Protein AF-A0A9Q1KI37-F1 (afdb_monomer_lite)

Foldseek 3Di:
DVVLVVVLVVLVVCVVPDPPRDCVVNVVSVVVVVVVVVVVVVVVVVVVVVVVVVVVVVVVVVVVVVVVVVVVVVVVVVVVVVVVVVVVVVVVVVVVVVVVVVVVVVVVVVVVVVVVVVVVVVVVVVVVVVVVVVVVVVVVVVVVVVVVVVVPDDDDDDDDDDDDDDDDDDDDDDDDDDDDDDDD

Radius of gyration: 61.8 Å; chains: 1; bounding box: 114×57×156 Å

Organism: NCBI:txid171969

Sequence (184 aa):
MEDLMSQFTTLSDQALRDKNFDPSTIEDLMKFFEIEAYKSWAAMESELQKEAEDAVNAMAEAEAELEAAMDDAMEEFRRFEEEMEREAMAEYRSSMGLGDASSKMGQIWEKSATAASNKYIEAALNSANNSMKSAAKGISNAKVSEMVLRSGRKHVHSVGSPETSGRTGEESDPEYHSGDERGS

pLDDT: mean 78.53, std 21.16, range [33.12, 98.19]

Secondary structure (DSSP, 8-state):
-HHHHHHHHHHHHHHHH-TT--THHHHHHHHHHHHHHHHHHHHHHHHHHHHHHHHHHHHHHHHHHHHHHHHHHHHHHHHHHHHHHHHHHHHHHHHHHHHHHHHHHHHHHHHHHHHHHHHHHHHHHHHHHHHHHHHHHHHHHHHHHHHHHHTS--------------------------------

Structure (mmCIF, N/CA/C/O backbone):
data_AF-A0A9Q1KI37-F1
#
_entry.id   AF-A0A9Q1KI37-F1
#
loop_
_atom_site.group_PDB
_atom_site.id
_atom_site.type_symbol
_atom_site.label_atom_id
_atom_site.label_alt_id
_atom_site.label_comp_id
_atom_site.label_asym_id
_atom_site.label_entity_id
_atom_site.label_seq_id
_atom_site.pdbx_PDB_ins_code
_atom_site.Cartn_x
_atom_site.Cartn_y
_atom_site.Cartn_z
_atom_site.occupancy
_atom_site.B_iso_or_equiv
_atom_site.auth_seq_id
_atom_site.auth_comp_id
_atom_site.auth_asym_id
_atom_site.auth_atom_id
_atom_site.pdbx_PDB_model_num
ATOM 1 N N . MET A 1 1 ? -23.906 -0.530 29.372 1.00 92.12 1 MET A N 1
ATOM 2 C CA . MET A 1 1 ? -23.337 0.628 30.119 1.00 92.12 1 MET A CA 1
ATOM 3 C C . MET A 1 1 ? -24.328 1.778 30.373 1.00 92.12 1 MET A C 1
ATOM 5 O O . MET A 1 1 ? -24.473 2.181 31.520 1.00 92.12 1 MET A O 1
ATOM 9 N N . GLU A 1 2 ? -25.007 2.332 29.361 1.00 93.88 2 GLU A N 1
ATOM 10 C CA . GLU A 1 2 ? -25.895 3.507 29.541 1.00 93.88 2 GLU A CA 1
ATOM 11 C C . GLU A 1 2 ? -27.055 3.261 30.522 1.00 93.88 2 GLU A C 1
ATOM 13 O O . GLU A 1 2 ? -27.306 4.084 31.402 1.00 93.88 2 GLU A O 1
ATOM 18 N N . ASP A 1 3 ? -27.685 2.087 30.456 1.00 95.69 3 ASP A N 1
ATOM 19 C CA . ASP A 1 3 ? -28.743 1.699 31.398 1.00 95.69 3 ASP A CA 1
ATOM 20 C C . ASP A 1 3 ? -28.256 1.661 32.855 1.00 95.69 3 ASP A C 1
ATOM 22 O O . ASP A 1 3 ? -28.980 2.074 33.764 1.00 95.69 3 ASP A O 1
ATOM 26 N N . LEU A 1 4 ? -27.015 1.213 33.087 1.00 96.00 4 LEU A N 1
ATOM 27 C CA . LEU A 1 4 ? -26.403 1.195 34.421 1.00 96.00 4 LEU A CA 1
ATOM 28 C C . LEU A 1 4 ? -26.177 2.618 34.938 1.00 96.00 4 LEU A C 1
ATOM 30 O O . LEU A 1 4 ? -26.455 2.897 36.102 1.00 96.00 4 LEU A O 1
ATOM 34 N N . MET A 1 5 ? -25.744 3.538 34.070 1.00 96.25 5 MET A N 1
ATOM 35 C CA . MET A 1 5 ? -25.600 4.956 34.416 1.00 96.25 5 MET A CA 1
ATOM 36 C C . MET A 1 5 ? -26.946 5.591 34.773 1.00 96.25 5 MET A C 1
ATOM 38 O O . MET A 1 5 ? -27.050 6.276 35.788 1.00 96.25 5 MET A O 1
ATOM 42 N N . SER A 1 6 ? -28.000 5.309 34.002 1.00 97.00 6 SER A N 1
ATOM 43 C CA . SER A 1 6 ? -29.351 5.803 34.296 1.00 97.00 6 SER A CA 1
ATOM 44 C C . SER A 1 6 ? -29.877 5.288 35.643 1.00 97.00 6 SER A C 1
ATOM 46 O O . SER A 1 6 ? -30.477 6.040 36.421 1.00 97.00 6 SER A O 1
ATOM 48 N N . GLN A 1 7 ? -29.645 4.008 35.947 1.00 95.75 7 GLN A N 1
ATOM 49 C CA . GLN A 1 7 ? -30.010 3.419 37.238 1.00 95.75 7 GLN A CA 1
ATOM 50 C C . GLN A 1 7 ? -29.199 4.029 38.385 1.00 95.75 7 GLN A C 1
ATOM 52 O O . GLN A 1 7 ? -29.766 4.347 39.430 1.00 95.75 7 GLN A O 1
ATOM 57 N N . PHE A 1 8 ? -27.906 4.277 38.173 1.00 96.06 8 PHE A N 1
ATOM 58 C CA . PHE A 1 8 ? -27.039 4.909 39.163 1.00 96.06 8 PHE A CA 1
ATOM 59 C C . PHE A 1 8 ? -27.500 6.323 39.509 1.00 96.06 8 PHE A C 1
ATOM 61 O O . PHE A 1 8 ? -27.604 6.663 40.688 1.00 96.06 8 PHE A O 1
ATOM 68 N N . THR A 1 9 ? -27.839 7.135 38.504 1.00 96.00 9 THR A N 1
ATOM 69 C CA . THR A 1 9 ? -28.399 8.477 38.717 1.00 96.00 9 THR A CA 1
ATOM 70 C C . THR A 1 9 ? -29.705 8.413 39.506 1.00 96.00 9 THR A C 1
ATOM 72 O O . THR A 1 9 ? -29.886 9.172 40.456 1.00 96.00 9 THR A O 1
ATOM 75 N N . THR A 1 10 ? -30.586 7.467 39.173 1.00 96.06 10 THR A N 1
ATOM 76 C CA . THR A 1 10 ? -31.878 7.302 39.858 1.00 96.06 10 THR A CA 1
ATOM 77 C C . THR A 1 10 ? -31.703 6.914 41.328 1.00 96.06 10 THR A C 1
ATOM 79 O O . THR A 1 10 ? -32.315 7.531 42.201 1.00 96.06 10 THR A O 1
ATOM 82 N N . LEU A 1 11 ? -30.852 5.925 41.620 1.00 95.88 11 LEU A N 1
ATOM 83 C CA . LEU A 1 11 ? -30.571 5.498 42.995 1.00 95.88 11 LEU A CA 1
ATOM 84 C C . LEU A 1 11 ? -29.849 6.589 43.794 1.00 95.88 11 LEU A C 1
ATOM 86 O O . LEU A 1 11 ? -30.156 6.791 44.966 1.00 95.88 11 LEU A O 1
ATOM 90 N N . SER A 1 12 ? -28.946 7.339 43.160 1.00 94.75 12 SER A N 1
ATOM 91 C CA . SER A 1 12 ? -28.254 8.469 43.795 1.00 94.75 12 SER A CA 1
ATOM 92 C C . SER A 1 12 ? -29.231 9.580 44.197 1.00 94.75 12 SER A C 1
ATOM 94 O O . SER A 1 12 ? -29.170 10.086 45.318 1.00 94.75 12 SER A O 1
ATOM 96 N N . ASP A 1 13 ? -30.182 9.921 43.324 1.00 95.44 13 ASP A N 1
ATOM 97 C CA . ASP A 1 13 ? -31.236 10.895 43.625 1.00 95.44 13 ASP A CA 1
ATOM 98 C C . ASP A 1 13 ? -32.162 10.423 44.755 1.00 95.44 13 ASP A C 1
ATOM 100 O O . ASP A 1 13 ? -32.595 11.229 45.585 1.00 95.44 13 ASP A O 1
ATOM 104 N N . GLN A 1 14 ? -32.470 9.124 44.804 1.00 95.00 14 GLN A N 1
ATOM 105 C CA . GLN A 1 14 ? -33.263 8.529 45.881 1.00 95.00 14 GLN A CA 1
ATOM 106 C C . GLN A 1 14 ? -32.520 8.566 47.218 1.00 95.00 14 GLN A C 1
ATOM 108 O O . GLN A 1 14 ? -33.106 8.999 48.208 1.00 95.00 14 GLN A O 1
ATOM 113 N N . ALA A 1 15 ? -31.231 8.223 47.242 1.00 94.50 15 ALA A N 1
ATOM 114 C CA . ALA A 1 15 ? -30.403 8.259 48.447 1.00 94.50 15 ALA A CA 1
ATOM 115 C C . ALA A 1 15 ? -30.312 9.663 49.079 1.00 94.50 15 ALA A C 1
ATOM 117 O O . ALA A 1 15 ? -30.177 9.796 50.293 1.00 94.50 15 ALA A O 1
ATOM 118 N N . LEU A 1 16 ? -30.417 10.724 48.270 1.00 93.69 16 LEU A N 1
ATOM 119 C CA . LEU A 1 16 ? -30.425 12.110 48.754 1.00 93.69 16 LEU A CA 1
ATOM 120 C C . LEU A 1 16 ? -31.771 12.549 49.348 1.00 93.69 16 LEU A C 1
ATOM 122 O O . LEU A 1 16 ? -31.813 13.488 50.147 1.00 93.69 16 LEU A O 1
ATOM 126 N N . ARG A 1 17 ? -32.878 11.927 48.928 1.00 93.94 17 ARG A N 1
ATOM 127 C CA . ARG A 1 17 ? -34.243 12.370 49.259 1.00 93.94 17 ARG A CA 1
ATOM 128 C C . ARG A 1 17 ? -34.929 11.478 50.290 1.00 93.94 17 ARG A C 1
ATOM 130 O O . ARG A 1 17 ? -35.737 11.984 51.068 1.00 93.94 17 ARG A O 1
ATOM 137 N N . ASP A 1 18 ? -34.622 10.184 50.303 1.00 94.44 18 ASP A N 1
ATOM 138 C CA . ASP A 1 18 ? -35.232 9.199 51.192 1.00 94.44 18 ASP A CA 1
ATOM 139 C C . ASP A 1 18 ? -34.312 8.853 52.373 1.00 94.44 18 ASP A C 1
ATOM 141 O O . ASP A 1 18 ? -33.192 8.378 52.205 1.00 94.44 18 ASP A O 1
ATOM 145 N N . LYS A 1 19 ? -34.807 9.063 53.599 1.00 90.81 19 LYS A N 1
ATOM 146 C CA . LYS A 1 19 ? -34.076 8.749 54.839 1.00 90.81 19 LYS A CA 1
ATOM 147 C C . LYS A 1 19 ? -34.047 7.256 55.168 1.00 90.81 19 LYS A C 1
ATOM 149 O O . LYS A 1 19 ? -33.237 6.856 55.999 1.00 90.81 19 LYS A O 1
ATOM 154 N N . ASN A 1 20 ? -34.921 6.463 54.551 1.00 94.94 20 ASN A N 1
ATOM 155 C CA . ASN A 1 20 ? -34.993 5.013 54.729 1.00 94.94 20 ASN A CA 1
ATOM 156 C C . ASN A 1 20 ? -34.349 4.258 53.557 1.00 94.94 20 ASN A C 1
ATOM 158 O O . ASN A 1 20 ? -34.582 3.060 53.405 1.00 94.94 20 ASN A O 1
ATOM 162 N N . PHE A 1 21 ? -33.566 4.954 52.728 1.00 95.69 21 PHE A N 1
ATOM 163 C CA . PHE A 1 21 ? -32.861 4.357 51.606 1.00 95.69 21 PHE A CA 1
ATOM 164 C C . PHE A 1 21 ? -31.960 3.204 52.065 1.00 95.69 21 PHE A C 1
ATOM 166 O O . PHE A 1 21 ? -31.239 3.337 53.055 1.00 95.69 21 PHE A O 1
ATOM 173 N N . ASP A 1 22 ? -31.985 2.094 51.327 1.00 95.00 22 ASP A N 1
ATOM 174 C CA . ASP A 1 22 ? -31.136 0.929 51.568 1.00 95.00 22 ASP A CA 1
ATOM 175 C C . ASP A 1 22 ? -29.837 1.033 50.746 1.00 95.00 22 ASP A C 1
ATOM 177 O O . ASP A 1 22 ? -29.872 0.861 49.520 1.00 95.00 22 ASP A O 1
ATOM 181 N N . PRO A 1 23 ? -28.675 1.279 51.385 1.00 92.94 23 PRO A N 1
ATOM 182 C CA . PRO A 1 23 ? -27.404 1.433 50.682 1.00 92.94 23 PRO A CA 1
ATOM 183 C C . PRO A 1 23 ? -26.948 0.181 49.924 1.00 92.94 23 PRO A C 1
ATOM 185 O O . PRO A 1 23 ? -26.166 0.308 48.981 1.00 92.94 23 PRO A O 1
ATOM 188 N N . SER A 1 24 ? -27.435 -1.010 50.295 1.00 94.88 24 SER A N 1
ATOM 189 C CA . SER A 1 24 ? -27.050 -2.266 49.632 1.00 94.88 24 SER A CA 1
ATOM 190 C C . SER A 1 24 ? -27.451 -2.296 48.151 1.00 94.88 24 SER A C 1
ATOM 192 O O . SER A 1 24 ? -26.764 -2.899 47.329 1.00 94.88 24 SER A O 1
ATOM 194 N N . THR A 1 25 ? -28.494 -1.548 47.777 1.00 94.19 25 THR A N 1
ATOM 195 C CA . THR A 1 25 ? -28.959 -1.426 46.388 1.00 94.19 25 THR A CA 1
ATOM 196 C C . THR A 1 25 ? -27.935 -0.750 45.471 1.00 94.19 25 THR A C 1
ATOM 198 O O . THR A 1 25 ? -27.819 -1.115 44.300 1.00 94.19 25 THR A O 1
ATOM 201 N N . ILE A 1 26 ? -27.150 0.202 45.994 1.00 93.94 26 ILE A N 1
ATOM 202 C CA . ILE A 1 26 ? -26.045 0.825 45.251 1.00 93.94 26 ILE A CA 1
ATOM 203 C C . ILE A 1 26 ? -24.895 -0.168 45.109 1.00 93.94 26 ILE A C 1
ATOM 205 O O . ILE A 1 26 ? -24.312 -0.265 44.035 1.00 93.94 26 ILE A O 1
ATOM 209 N N . GLU A 1 27 ? -24.576 -0.923 46.160 1.00 93.00 27 GLU A N 1
ATOM 210 C CA . GLU A 1 27 ? -23.504 -1.922 46.120 1.00 93.00 27 GLU A CA 1
ATOM 211 C C . GLU A 1 27 ? -23.783 -3.015 45.078 1.00 93.00 27 GLU A C 1
ATOM 213 O O . GLU A 1 27 ? -22.903 -3.366 44.291 1.00 93.00 27 GLU A O 1
ATOM 218 N N . ASP A 1 28 ? -25.020 -3.507 45.011 1.00 94.62 28 ASP A N 1
ATOM 219 C CA . ASP A 1 28 ? -25.425 -4.473 43.992 1.00 94.62 28 ASP A CA 1
ATOM 220 C C . ASP A 1 28 ? -25.367 -3.882 42.577 1.00 94.62 28 ASP A C 1
ATOM 222 O O . ASP A 1 28 ? -24.918 -4.557 41.648 1.00 94.62 28 ASP A O 1
ATOM 226 N N . LEU A 1 29 ? -25.718 -2.602 42.409 1.00 95.94 29 LEU A N 1
ATOM 227 C CA . LEU A 1 29 ? -25.531 -1.906 41.137 1.00 95.94 29 LEU A CA 1
ATOM 228 C C . LEU A 1 29 ? -24.044 -1.773 40.760 1.00 95.94 29 LEU A C 1
ATOM 230 O O . LEU A 1 29 ? -23.683 -1.970 39.598 1.00 95.94 29 LEU A O 1
ATOM 234 N N . MET A 1 30 ? -23.166 -1.495 41.727 1.00 95.25 30 MET A N 1
ATOM 235 C CA . MET A 1 30 ? -21.721 -1.388 41.495 1.00 95.25 30 MET A CA 1
ATOM 236 C C . MET A 1 30 ? -21.106 -2.706 41.010 1.00 95.25 30 MET A C 1
ATOM 238 O O . MET A 1 30 ? -20.233 -2.679 40.143 1.00 95.25 30 MET A O 1
ATOM 242 N N . LYS A 1 31 ? -21.603 -3.859 41.476 1.00 96.38 31 LYS A N 1
ATOM 243 C CA . LYS A 1 31 ? -21.178 -5.175 40.959 1.00 96.38 31 LYS A CA 1
ATOM 244 C C . LYS A 1 31 ? -21.496 -5.331 39.470 1.00 96.38 31 LYS A C 1
ATOM 246 O O . LYS A 1 31 ? -20.700 -5.898 38.724 1.00 96.38 31 LYS A O 1
ATOM 251 N N . PHE A 1 32 ? -22.634 -4.809 39.004 1.00 96.31 32 PHE A N 1
ATOM 252 C CA . PHE A 1 32 ? -22.952 -4.827 37.575 1.00 96.31 32 PHE A CA 1
ATOM 253 C C . PHE A 1 32 ? -22.040 -3.905 36.759 1.00 96.31 32 PHE A C 1
ATOM 255 O O . PHE A 1 32 ? -21.639 -4.292 35.663 1.00 96.31 32 PHE A O 1
ATOM 262 N N . PHE A 1 33 ? -21.665 -2.735 37.289 1.00 97.19 33 PHE A N 1
ATOM 263 C CA . PHE A 1 33 ? -20.672 -1.863 36.648 1.00 97.19 33 PHE A CA 1
ATOM 264 C C . PHE A 1 33 ? -19.322 -2.543 36.484 1.00 97.19 33 PHE A C 1
ATOM 266 O O . PHE A 1 33 ? -18.730 -2.459 35.413 1.00 97.19 33 PHE A O 1
ATOM 273 N N . GLU A 1 34 ? -18.844 -3.220 37.523 1.00 96.75 34 GLU A N 1
ATOM 274 C CA . GLU A 1 34 ? -17.578 -3.944 37.479 1.00 96.75 34 GLU A CA 1
ATOM 275 C C . GLU A 1 34 ? -17.591 -5.009 36.373 1.00 96.75 34 GLU A C 1
ATOM 277 O O . GLU A 1 34 ? -16.709 -5.035 35.514 1.00 96.75 34 GLU A O 1
ATOM 282 N N . ILE A 1 35 ? -18.640 -5.835 36.328 1.00 96.62 35 ILE A N 1
ATOM 283 C CA . ILE A 1 35 ? -18.795 -6.880 35.307 1.00 96.62 35 ILE A CA 1
ATOM 284 C C . ILE A 1 35 ? -18.871 -6.277 33.901 1.00 96.62 35 ILE A C 1
ATOM 286 O O . ILE A 1 35 ? -18.218 -6.770 32.980 1.00 96.62 35 ILE A O 1
ATOM 290 N N . GLU A 1 36 ? -19.679 -5.235 33.714 1.00 96.56 36 GLU A N 1
ATOM 291 C CA . GLU A 1 36 ? -19.848 -4.581 32.416 1.00 96.56 36 GLU A CA 1
ATOM 292 C C . GLU A 1 36 ? -18.552 -3.906 31.949 1.00 96.56 36 GLU A C 1
ATOM 294 O O . GLU A 1 36 ? -18.199 -4.001 30.772 1.00 96.56 36 GLU A O 1
ATOM 299 N N . ALA A 1 37 ? -17.808 -3.275 32.861 1.00 96.19 37 ALA A N 1
ATOM 300 C CA . ALA A 1 37 ? -16.520 -2.661 32.566 1.00 96.19 37 ALA A CA 1
ATOM 301 C C . ALA A 1 37 ? -15.491 -3.713 32.137 1.00 96.19 37 ALA A C 1
ATOM 303 O O . ALA A 1 37 ? -14.846 -3.540 31.104 1.00 96.19 37 ALA A O 1
ATOM 304 N N . TYR A 1 38 ? -15.387 -4.835 32.858 1.00 97.44 38 TYR A N 1
ATOM 305 C CA . TYR A 1 38 ? -14.494 -5.930 32.471 1.00 97.44 38 TYR A CA 1
ATOM 306 C C . TYR A 1 38 ? -14.861 -6.532 31.116 1.00 97.44 38 TYR A C 1
ATOM 308 O O . TYR A 1 38 ? -13.976 -6.783 30.302 1.00 97.44 38 TYR A O 1
ATOM 316 N N . LYS A 1 39 ? -16.154 -6.735 30.842 1.00 96.88 39 LYS A N 1
ATOM 317 C CA . LYS A 1 39 ? -16.614 -7.216 29.531 1.00 96.88 39 LYS A CA 1
ATOM 318 C C . LYS A 1 39 ? -16.277 -6.238 28.415 1.00 96.88 39 LYS A C 1
ATOM 320 O O . LYS A 1 39 ? -15.793 -6.661 27.372 1.00 96.88 39 LYS A O 1
ATOM 325 N N . SER A 1 40 ? -16.522 -4.950 28.641 1.00 96.56 40 SER A N 1
ATOM 326 C CA . SER A 1 40 ? -16.245 -3.900 27.658 1.00 96.56 40 SER A CA 1
ATOM 327 C C . SER A 1 40 ? -14.750 -3.809 27.369 1.00 96.56 40 SER A C 1
ATOM 329 O O . SER A 1 40 ? -14.355 -3.734 26.211 1.00 96.56 40 SER A O 1
ATOM 331 N N . TRP A 1 41 ? -13.913 -3.890 28.407 1.00 96.50 41 TRP A N 1
ATOM 332 C CA . TRP A 1 41 ? -12.463 -3.893 28.244 1.00 96.50 41 TRP A CA 1
ATOM 333 C C . TRP A 1 41 ? -11.973 -5.142 27.507 1.00 96.50 41 TRP A C 1
ATOM 335 O O . TRP A 1 41 ? -11.208 -5.016 26.559 1.00 96.50 41 TRP A O 1
ATOM 345 N N . ALA A 1 42 ? -12.460 -6.331 27.867 1.00 97.25 42 ALA A N 1
ATOM 346 C CA . ALA A 1 42 ? -12.095 -7.566 27.175 1.00 97.25 42 ALA A CA 1
ATOM 347 C C . ALA A 1 42 ? -12.522 -7.563 25.695 1.00 97.25 42 ALA A C 1
ATOM 349 O O . ALA A 1 42 ? -11.782 -8.043 24.840 1.00 97.25 42 ALA A O 1
ATOM 350 N N . ALA A 1 43 ? -13.699 -7.010 25.384 1.00 96.94 43 ALA A N 1
ATOM 351 C CA . ALA A 1 43 ? -14.163 -6.857 24.008 1.00 96.94 43 ALA A CA 1
ATOM 352 C C . ALA A 1 43 ? -13.276 -5.881 23.220 1.00 96.94 43 ALA A C 1
ATOM 354 O O . ALA A 1 43 ? -12.843 -6.214 22.121 1.00 96.94 43 ALA A O 1
ATOM 355 N N . MET A 1 44 ? -12.959 -4.724 23.809 1.00 97.06 44 MET A N 1
ATOM 356 C CA . MET A 1 44 ? -12.072 -3.728 23.205 1.00 97.06 44 MET A CA 1
ATOM 357 C C . MET A 1 44 ? -10.663 -4.286 22.967 1.00 97.06 44 MET A C 1
ATOM 359 O O . MET A 1 44 ? -10.120 -4.111 21.884 1.00 97.06 44 MET A O 1
ATOM 363 N N . GLU A 1 45 ? -10.079 -4.987 23.941 1.00 97.75 45 GLU A N 1
ATOM 364 C CA . GLU A 1 45 ? -8.759 -5.616 23.797 1.00 97.75 45 GLU A CA 1
ATOM 365 C C . GLU A 1 45 ? -8.758 -6.645 22.657 1.00 97.75 45 GLU A C 1
ATOM 367 O O . GLU A 1 45 ? -7.845 -6.672 21.837 1.00 97.75 45 GLU A O 1
ATOM 372 N N . SER A 1 46 ? -9.817 -7.456 22.559 1.00 97.00 46 SER A N 1
ATOM 373 C CA . SER A 1 46 ? -9.959 -8.432 21.478 1.00 97.00 46 SER A CA 1
ATOM 374 C C . SER A 1 46 ? -10.101 -7.777 20.103 1.00 97.00 46 SER A C 1
ATOM 376 O O . SER A 1 46 ? -9.601 -8.327 19.123 1.00 97.00 46 SER A O 1
ATOM 378 N N . GLU A 1 47 ? -10.807 -6.649 20.006 1.00 97.88 47 GLU A N 1
ATOM 379 C CA . GLU A 1 47 ? -10.959 -5.896 18.758 1.00 97.88 47 GLU A CA 1
ATOM 380 C C . GLU A 1 47 ? -9.633 -5.260 18.336 1.00 97.88 47 GLU A C 1
ATOM 382 O O . GLU A 1 47 ? -9.214 -5.432 17.194 1.00 97.88 47 GLU A O 1
ATOM 387 N N . LEU A 1 48 ? -8.927 -4.626 19.276 1.00 97.56 48 LEU A N 1
ATOM 388 C CA . LEU A 1 48 ? -7.612 -4.034 19.035 1.00 97.56 48 LEU A CA 1
ATOM 389 C C . LEU A 1 48 ? -6.571 -5.077 18.631 1.00 97.56 48 LEU A C 1
ATOM 391 O O . LEU A 1 48 ? -5.772 -4.826 17.733 1.00 97.56 48 LEU A O 1
ATOM 395 N N . GLN A 1 49 ? -6.580 -6.254 19.262 1.00 98.00 49 GLN A N 1
ATOM 396 C CA . GLN A 1 49 ? -5.681 -7.336 18.874 1.00 98.00 49 GLN A CA 1
ATOM 397 C C . GLN A 1 49 ? -5.954 -7.780 17.434 1.00 98.00 49 GLN A C 1
ATOM 399 O O . GLN A 1 49 ? -5.018 -7.939 16.653 1.00 98.00 49 GLN A O 1
ATOM 404 N N . LYS A 1 50 ? -7.229 -7.942 17.068 1.00 98.19 50 LYS A N 1
ATOM 405 C CA . LYS A 1 50 ? -7.604 -8.305 15.704 1.00 98.19 50 LYS A CA 1
ATOM 406 C C . LYS A 1 50 ? -7.187 -7.228 14.701 1.00 98.19 50 LYS A C 1
ATOM 408 O O . LYS A 1 50 ? -6.612 -7.557 13.673 1.00 98.19 50 LYS A O 1
ATOM 413 N N . GLU A 1 51 ? -7.438 -5.957 15.002 1.00 97.50 51 GLU A N 1
ATOM 414 C CA . GLU A 1 51 ? -7.034 -4.841 14.141 1.00 97.50 51 GLU A CA 1
ATOM 415 C C . GLU A 1 51 ? -5.509 -4.790 13.960 1.00 97.50 51 GLU A C 1
ATOM 417 O O . GLU A 1 51 ? -5.023 -4.567 12.853 1.00 97.50 51 GLU A O 1
ATOM 422 N N . ALA A 1 52 ? -4.743 -5.063 15.021 1.00 97.81 52 ALA A N 1
ATOM 423 C CA . ALA A 1 52 ? -3.289 -5.149 14.943 1.00 97.81 52 ALA A CA 1
ATOM 424 C C . ALA A 1 52 ? -2.820 -6.322 14.064 1.00 97.81 52 ALA A C 1
ATOM 426 O O . ALA A 1 52 ? -1.913 -6.148 13.252 1.00 97.81 52 ALA A O 1
ATOM 427 N N . GLU A 1 53 ? -3.435 -7.499 14.197 1.00 98.19 53 GLU A N 1
ATOM 428 C CA . GLU A 1 53 ? -3.146 -8.662 13.348 1.00 98.19 53 GLU A CA 1
ATOM 429 C C . GLU A 1 53 ? -3.486 -8.379 11.875 1.00 98.19 53 GLU A C 1
ATOM 431 O O . GLU A 1 53 ? -2.663 -8.633 10.994 1.00 98.19 53 GLU A O 1
ATOM 436 N N . ASP A 1 54 ? -4.651 -7.786 11.607 1.00 97.81 54 ASP A N 1
ATOM 437 C CA . ASP A 1 54 ? -5.083 -7.398 10.261 1.00 97.81 54 ASP A CA 1
ATOM 438 C C . ASP A 1 54 ? -4.121 -6.361 9.645 1.00 97.81 54 ASP A C 1
ATOM 440 O O . ASP A 1 54 ? -3.738 -6.483 8.480 1.00 97.81 54 ASP A O 1
ATOM 444 N N . ALA A 1 55 ? -3.657 -5.381 10.429 1.00 97.31 55 ALA A N 1
ATOM 445 C CA . ALA A 1 55 ? -2.687 -4.382 9.980 1.00 97.31 55 ALA A CA 1
ATOM 446 C C . ALA A 1 55 ? -1.313 -4.991 9.650 1.00 97.31 55 ALA A C 1
ATOM 448 O O . ALA A 1 55 ? -0.698 -4.618 8.649 1.00 97.31 55 ALA A O 1
ATOM 449 N N . VAL A 1 56 ? -0.833 -5.939 10.461 1.00 97.56 56 VAL A N 1
ATOM 450 C CA . VAL A 1 56 ? 0.424 -6.658 10.196 1.00 97.56 56 VAL A CA 1
ATOM 451 C C . VAL A 1 56 ? 0.312 -7.497 8.924 1.00 97.56 56 VAL A C 1
ATOM 453 O O . VAL A 1 56 ? 1.229 -7.473 8.105 1.00 97.56 56 VAL A O 1
ATOM 456 N N . ASN A 1 57 ? -0.809 -8.192 8.722 1.00 97.81 57 ASN A N 1
ATOM 457 C CA . ASN A 1 57 ? -1.033 -8.982 7.511 1.00 97.81 57 ASN A CA 1
ATOM 458 C C . ASN A 1 57 ? -1.072 -8.094 6.261 1.00 97.81 57 ASN A C 1
ATOM 460 O O . ASN A 1 57 ? -0.390 -8.392 5.285 1.00 97.81 57 ASN A O 1
ATOM 464 N N . ALA A 1 58 ? -1.790 -6.969 6.312 1.00 97.75 58 ALA A N 1
ATOM 465 C CA . ALA A 1 58 ? -1.844 -6.021 5.202 1.00 97.75 58 ALA A CA 1
ATOM 466 C C . ALA A 1 58 ? -0.462 -5.433 4.867 1.00 97.75 58 ALA A C 1
ATOM 468 O O . ALA A 1 58 ? -0.129 -5.249 3.697 1.00 97.75 58 ALA A O 1
ATOM 469 N N . MET A 1 59 ? 0.364 -5.158 5.882 1.00 96.38 59 MET A N 1
ATOM 470 C CA . MET A 1 59 ? 1.740 -4.703 5.672 1.00 96.38 59 MET A CA 1
ATOM 471 C C . MET A 1 59 ? 2.597 -5.789 5.015 1.00 96.38 59 MET A C 1
ATOM 473 O O . MET A 1 59 ? 3.320 -5.490 4.070 1.00 96.38 59 MET A O 1
ATOM 477 N N . ALA A 1 60 ? 2.484 -7.040 5.465 1.00 97.44 60 ALA A N 1
ATOM 478 C CA . ALA A 1 60 ? 3.214 -8.159 4.876 1.00 97.44 60 ALA A CA 1
ATOM 479 C C . ALA A 1 60 ? 2.811 -8.413 3.411 1.00 97.44 60 ALA A C 1
ATOM 481 O O . ALA A 1 60 ? 3.669 -8.680 2.573 1.00 97.44 60 ALA A O 1
ATOM 482 N N . GLU A 1 61 ? 1.521 -8.294 3.083 1.00 97.81 61 GLU A N 1
ATOM 483 C CA . GLU A 1 61 ? 1.032 -8.381 1.702 1.00 97.81 61 GLU A CA 1
ATOM 484 C C . GLU A 1 61 ? 1.604 -7.252 0.833 1.00 97.81 61 GLU A C 1
ATOM 486 O O . GLU A 1 61 ? 2.131 -7.513 -0.247 1.00 97.81 61 GLU A O 1
ATOM 491 N N . ALA A 1 62 ? 1.585 -6.011 1.329 1.00 97.50 62 ALA A N 1
ATOM 492 C CA . ALA A 1 62 ? 2.147 -4.867 0.614 1.00 97.50 62 ALA A CA 1
ATOM 493 C C . ALA A 1 62 ? 3.669 -4.986 0.398 1.00 97.50 62 ALA A C 1
ATOM 495 O O . ALA A 1 62 ? 4.176 -4.601 -0.657 1.00 97.50 62 ALA A O 1
ATOM 496 N N . GLU A 1 63 ? 4.406 -5.521 1.374 1.00 96.44 63 GLU A N 1
ATOM 497 C CA . GLU A 1 63 ? 5.840 -5.799 1.234 1.00 96.44 63 GLU A CA 1
ATOM 498 C C . GLU A 1 63 ? 6.107 -6.859 0.160 1.00 96.44 63 GLU A C 1
ATOM 500 O O . GLU A 1 63 ? 6.987 -6.661 -0.677 1.00 96.44 63 GLU A O 1
ATOM 505 N N . ALA A 1 64 ? 5.316 -7.935 0.126 1.00 97.31 64 ALA A N 1
ATOM 506 C CA . ALA A 1 64 ? 5.444 -8.976 -0.889 1.00 97.31 64 ALA A CA 1
ATOM 507 C C . ALA A 1 64 ? 5.137 -8.454 -2.305 1.00 97.31 64 ALA A C 1
ATOM 509 O O . ALA A 1 64 ? 5.838 -8.800 -3.257 1.00 97.31 64 ALA A O 1
ATOM 510 N N . GLU A 1 65 ? 4.122 -7.598 -2.457 1.00 97.62 65 GLU A N 1
ATOM 511 C CA . GLU A 1 65 ? 3.823 -6.942 -3.737 1.00 97.62 65 GLU A CA 1
ATOM 512 C C . GLU A 1 65 ? 4.965 -6.025 -4.192 1.00 97.62 65 GLU A C 1
ATOM 514 O O . GLU A 1 65 ? 5.332 -6.024 -5.370 1.00 97.62 65 GLU A O 1
ATOM 519 N N . LEU A 1 66 ? 5.551 -5.261 -3.265 1.00 97.44 66 LEU A N 1
ATOM 520 C CA . LEU A 1 66 ? 6.685 -4.391 -3.562 1.00 97.44 66 LEU A CA 1
ATOM 521 C C . LEU A 1 66 ? 7.925 -5.195 -3.969 1.00 97.44 66 LEU A C 1
ATOM 523 O O . LEU A 1 66 ? 8.606 -4.814 -4.921 1.00 97.44 66 LEU A O 1
ATOM 527 N N . GLU A 1 67 ? 8.220 -6.290 -3.266 1.00 97.06 67 GLU A N 1
ATOM 528 C CA . GLU A 1 67 ? 9.339 -7.178 -3.586 1.00 97.06 67 GLU A CA 1
ATOM 529 C C . GLU A 1 67 ? 9.163 -7.801 -4.975 1.00 97.06 67 GLU A C 1
ATOM 531 O O . GLU A 1 67 ? 10.075 -7.715 -5.795 1.00 97.06 67 GLU A O 1
ATOM 536 N N . ALA A 1 68 ? 7.966 -8.307 -5.290 1.00 97.38 68 ALA A N 1
ATOM 537 C CA . ALA A 1 68 ? 7.657 -8.839 -6.615 1.00 97.38 68 ALA A CA 1
ATOM 538 C C . ALA A 1 68 ? 7.833 -7.782 -7.720 1.00 97.38 68 ALA A C 1
ATOM 540 O O . ALA A 1 68 ? 8.485 -8.041 -8.730 1.00 97.38 68 ALA A O 1
ATOM 541 N N . ALA A 1 69 ? 7.318 -6.565 -7.514 1.00 97.31 69 ALA A N 1
ATOM 542 C CA . ALA A 1 69 ? 7.477 -5.475 -8.475 1.00 97.31 69 ALA A CA 1
ATOM 543 C C . ALA A 1 69 ? 8.949 -5.063 -8.661 1.00 97.31 69 ALA A C 1
ATOM 545 O O . ALA A 1 69 ? 9.362 -4.688 -9.761 1.00 97.31 69 ALA A O 1
ATOM 546 N N . MET A 1 70 ? 9.749 -5.117 -7.594 1.00 95.75 70 MET A N 1
ATOM 547 C CA . MET A 1 70 ? 11.176 -4.811 -7.648 1.00 95.75 70 MET A CA 1
ATOM 548 C C . MET A 1 70 ? 11.959 -5.899 -8.393 1.00 95.75 70 MET A C 1
ATOM 550 O O . MET A 1 70 ? 12.830 -5.570 -9.200 1.00 95.75 70 MET A O 1
ATOM 554 N N . ASP A 1 71 ? 11.644 -7.170 -8.155 1.00 96.25 71 ASP A N 1
ATOM 555 C CA . ASP A 1 71 ? 12.251 -8.300 -8.858 1.00 96.25 71 ASP A CA 1
ATOM 556 C C . ASP A 1 71 ? 11.941 -8.266 -10.356 1.00 96.25 71 ASP A C 1
ATOM 558 O O . ASP A 1 71 ? 12.866 -8.375 -11.169 1.00 96.25 71 ASP A O 1
ATOM 562 N N . ASP A 1 72 ? 10.680 -8.013 -10.717 1.00 96.62 72 ASP A N 1
ATOM 563 C CA . ASP A 1 72 ? 10.254 -7.838 -12.107 1.00 96.62 72 ASP A CA 1
ATOM 564 C C . ASP A 1 72 ? 11.022 -6.684 -12.770 1.00 96.62 72 ASP A C 1
ATOM 566 O O . ASP A 1 72 ? 11.612 -6.852 -13.841 1.00 96.62 72 ASP A O 1
ATOM 570 N N . ALA A 1 73 ? 11.111 -5.528 -12.103 1.00 94.88 73 ALA A N 1
ATOM 571 C CA . ALA A 1 73 ? 11.863 -4.385 -12.615 1.00 94.88 73 ALA A CA 1
ATOM 572 C C . ALA A 1 73 ? 13.359 -4.707 -12.795 1.00 94.88 73 ALA A C 1
ATOM 574 O O . ALA A 1 73 ? 13.960 -4.337 -13.804 1.00 94.88 73 ALA A O 1
ATOM 575 N N . MET A 1 74 ? 13.984 -5.418 -11.852 1.00 92.44 74 MET A N 1
ATOM 576 C CA . MET A 1 74 ? 15.383 -5.844 -11.975 1.00 92.44 74 MET A CA 1
ATOM 577 C C . MET A 1 74 ? 15.596 -6.866 -13.098 1.00 92.44 74 MET A C 1
ATOM 579 O O . MET A 1 74 ? 16.668 -6.906 -13.710 1.00 92.44 74 MET A O 1
ATOM 583 N N . GLU A 1 75 ? 14.620 -7.730 -13.373 1.00 96.44 75 GLU A N 1
ATOM 584 C CA . GLU A 1 75 ? 14.670 -8.624 -14.527 1.00 96.44 75 GLU A CA 1
ATOM 585 C C . GLU A 1 75 ? 14.553 -7.848 -15.845 1.00 96.44 75 GLU A C 1
ATOM 587 O O . GLU A 1 75 ? 15.343 -8.085 -16.763 1.00 96.44 75 GLU A O 1
ATOM 592 N N . GLU A 1 76 ? 13.644 -6.876 -15.929 1.00 93.31 76 GLU A N 1
ATOM 593 C CA . GLU A 1 76 ? 13.523 -5.997 -17.094 1.00 93.31 76 GLU A CA 1
ATOM 594 C C . GLU A 1 76 ? 14.803 -5.197 -17.347 1.00 93.31 76 GLU A C 1
ATOM 596 O O . GLU A 1 76 ? 15.274 -5.153 -18.485 1.00 93.31 76 GLU A O 1
ATOM 601 N N . PHE A 1 77 ? 15.418 -4.632 -16.303 1.00 92.50 77 PHE A N 1
ATOM 602 C CA . PHE A 1 77 ? 16.692 -3.922 -16.434 1.00 92.50 77 PHE A CA 1
ATOM 603 C C . PHE A 1 77 ? 17.808 -4.825 -16.960 1.00 92.50 77 PHE A C 1
ATOM 605 O O . PHE A 1 77 ? 18.534 -4.416 -17.862 1.00 92.50 77 PHE A O 1
ATOM 612 N N . ARG A 1 78 ? 17.914 -6.068 -16.472 1.00 92.69 78 ARG A N 1
ATOM 613 C CA . ARG A 1 78 ? 18.900 -7.029 -16.995 1.00 92.69 78 ARG A CA 1
ATOM 614 C C . ARG A 1 78 ? 18.689 -7.316 -18.477 1.00 92.69 78 ARG A C 1
ATOM 616 O O . ARG A 1 78 ? 19.638 -7.253 -19.252 1.00 92.69 78 ARG A O 1
ATOM 623 N N . ARG A 1 79 ? 17.445 -7.575 -18.891 1.00 93.12 79 ARG A N 1
ATOM 624 C CA . ARG A 1 79 ? 17.117 -7.806 -20.309 1.00 93.12 79 ARG A CA 1
ATOM 625 C C . ARG A 1 79 ? 17.421 -6.579 -21.166 1.00 93.12 79 ARG A C 1
ATOM 627 O O . ARG A 1 79 ? 17.921 -6.719 -22.278 1.00 93.12 79 ARG A O 1
ATOM 634 N N . PHE A 1 80 ? 17.129 -5.387 -20.652 1.00 91.75 80 PHE A N 1
ATOM 635 C CA . PHE A 1 80 ? 17.436 -4.131 -21.325 1.00 91.75 80 PHE A CA 1
ATOM 636 C C . PHE A 1 80 ? 18.946 -3.936 -21.516 1.00 91.75 80 PHE A C 1
ATOM 638 O O . PHE A 1 80 ? 19.374 -3.579 -22.611 1.00 91.75 80 PHE A O 1
ATOM 645 N N . GLU A 1 81 ? 19.759 -4.202 -20.491 1.00 88.38 81 GLU A N 1
ATOM 646 C CA . GLU A 1 81 ? 21.222 -4.113 -20.582 1.00 88.38 81 GLU A CA 1
ATOM 647 C C . GLU A 1 81 ? 21.799 -5.100 -21.602 1.00 88.38 81 GLU A C 1
ATOM 649 O O . GLU A 1 81 ? 22.615 -4.706 -22.437 1.00 88.38 81 GLU A O 1
ATOM 654 N N . GLU A 1 82 ? 21.345 -6.357 -21.583 1.00 91.88 82 GLU A N 1
ATOM 655 C CA . GLU A 1 82 ? 21.771 -7.382 -22.544 1.00 91.88 82 GLU A CA 1
ATOM 656 C C . GLU A 1 82 ? 21.426 -6.988 -23.988 1.00 91.88 82 GLU A C 1
ATOM 658 O O . GLU A 1 82 ? 22.248 -7.132 -24.900 1.00 91.88 82 GLU A O 1
ATOM 663 N N . GLU A 1 83 ? 20.220 -6.461 -24.204 1.00 92.06 83 GLU A N 1
ATOM 664 C CA . GLU A 1 83 ? 19.774 -6.018 -25.523 1.00 92.06 83 GLU A CA 1
ATOM 665 C C . GLU A 1 83 ? 20.564 -4.796 -26.003 1.00 92.06 83 GLU A C 1
ATOM 667 O O . GLU A 1 83 ? 21.022 -4.758 -27.149 1.00 92.06 83 GLU A O 1
ATOM 672 N N . MET A 1 84 ? 20.806 -3.834 -25.112 1.00 90.50 84 MET A N 1
ATOM 673 C CA . MET A 1 84 ? 21.625 -2.660 -25.398 1.00 90.50 84 MET A CA 1
ATOM 674 C C . MET A 1 84 ? 23.065 -3.055 -25.754 1.00 90.50 84 MET A C 1
ATOM 676 O O . MET A 1 84 ? 23.619 -2.541 -26.727 1.00 90.50 84 MET A O 1
ATOM 680 N N . GLU A 1 85 ? 23.680 -3.986 -25.018 1.00 90.50 85 GLU A N 1
ATOM 681 C CA . GLU A 1 85 ? 25.024 -4.486 -25.330 1.00 90.50 85 GLU A CA 1
ATOM 682 C C . GLU A 1 85 ? 25.051 -5.197 -26.690 1.00 90.50 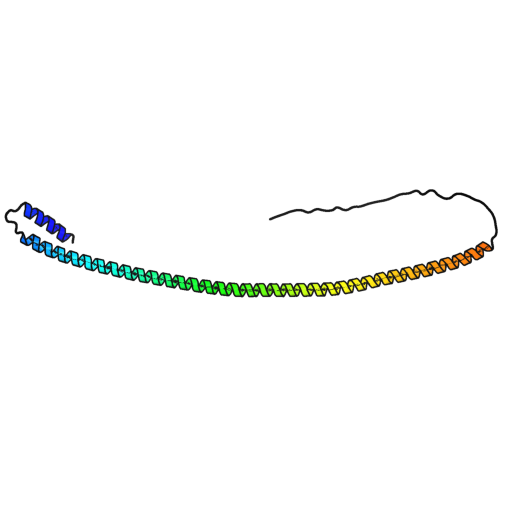85 GLU A C 1
ATOM 684 O O . GLU A 1 85 ? 25.961 -4.982 -27.501 1.00 90.50 85 GLU A O 1
ATOM 689 N N . ARG A 1 86 ? 24.027 -6.008 -26.986 1.00 92.25 86 ARG A N 1
ATOM 690 C CA . ARG A 1 86 ? 23.889 -6.702 -28.270 1.00 92.25 86 ARG A CA 1
ATOM 691 C C . ARG A 1 86 ? 23.807 -5.717 -29.435 1.00 92.25 86 ARG A C 1
ATOM 693 O O . ARG A 1 86 ? 24.480 -5.925 -30.451 1.00 92.25 86 ARG A O 1
ATOM 700 N N . GLU A 1 87 ? 22.991 -4.673 -29.314 1.00 91.62 87 GLU A N 1
ATOM 701 C CA . GLU A 1 87 ? 22.850 -3.634 -30.337 1.00 91.62 87 GLU A CA 1
ATOM 702 C C . GLU A 1 87 ? 24.129 -2.815 -30.492 1.00 91.62 87 GLU A C 1
ATOM 704 O O . GLU A 1 87 ? 24.637 -2.697 -31.609 1.00 91.62 87 GLU A O 1
ATOM 709 N N . ALA A 1 88 ? 24.731 -2.366 -29.389 1.00 87.25 88 ALA A N 1
ATOM 710 C CA . ALA A 1 88 ? 25.997 -1.638 -29.412 1.00 87.25 88 ALA A CA 1
ATOM 711 C C . ALA A 1 88 ? 27.114 -2.453 -30.088 1.00 87.25 88 ALA A C 1
ATOM 713 O O . ALA A 1 88 ? 27.871 -1.936 -30.914 1.00 87.25 88 ALA A O 1
ATOM 714 N N . MET A 1 89 ? 27.200 -3.758 -29.807 1.00 89.44 89 MET A N 1
ATOM 715 C CA . MET A 1 89 ? 28.182 -4.634 -30.445 1.00 89.44 89 MET A CA 1
ATOM 716 C C . MET A 1 89 ? 27.887 -4.844 -31.939 1.00 89.44 89 MET A C 1
ATOM 718 O O . MET A 1 89 ? 28.817 -4.959 -32.748 1.00 89.44 89 MET A O 1
ATOM 722 N N . ALA A 1 90 ? 26.612 -4.899 -32.332 1.00 91.62 90 ALA A N 1
ATOM 723 C CA . ALA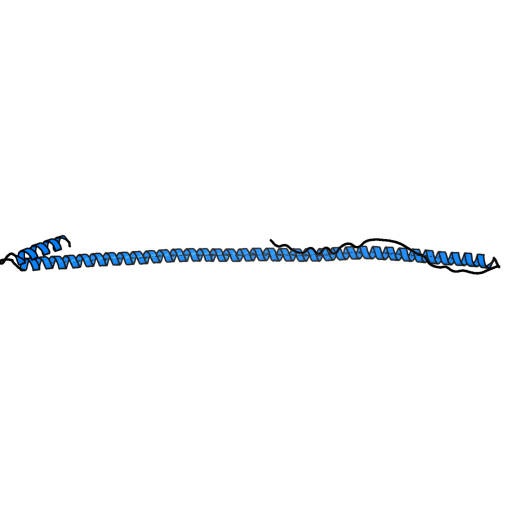 A 1 90 ? 26.213 -4.979 -33.734 1.00 91.62 90 ALA A CA 1
ATOM 724 C C . ALA A 1 90 ? 26.587 -3.698 -34.500 1.00 91.62 90 ALA A C 1
ATOM 726 O O . ALA A 1 90 ? 27.184 -3.785 -35.578 1.00 91.62 90 ALA A O 1
ATOM 727 N N . GLU A 1 91 ? 26.323 -2.523 -33.926 1.00 84.06 91 GLU A N 1
ATOM 728 C CA . GLU A 1 91 ? 26.719 -1.229 -34.488 1.00 84.06 91 GLU A CA 1
ATOM 729 C C . GLU A 1 91 ? 28.240 -1.081 -34.587 1.00 84.06 91 GLU A C 1
ATOM 731 O O . GLU A 1 91 ? 28.763 -0.654 -35.624 1.00 84.06 91 GLU A O 1
ATOM 736 N N . TYR A 1 92 ? 28.972 -1.505 -33.554 1.00 81.75 92 TYR A N 1
ATOM 737 C CA . TYR A 1 92 ? 30.433 -1.498 -33.554 1.00 81.75 92 TYR A CA 1
ATOM 738 C C . TYR A 1 92 ? 31.005 -2.367 -34.683 1.00 81.75 92 TYR A C 1
ATOM 740 O O . TYR A 1 92 ? 31.856 -1.918 -35.455 1.00 81.75 92 TYR A O 1
ATOM 748 N N . ARG A 1 93 ? 30.499 -3.599 -34.846 1.00 84.25 93 ARG A N 1
ATOM 749 C CA . ARG A 1 93 ? 30.920 -4.504 -35.933 1.00 84.25 93 ARG A CA 1
ATOM 750 C C . ARG A 1 93 ? 30.574 -3.952 -37.313 1.00 84.25 93 ARG A C 1
ATOM 752 O O . ARG A 1 93 ? 31.396 -4.054 -38.224 1.00 84.25 93 ARG A O 1
ATOM 759 N N . SER A 1 94 ? 29.391 -3.361 -37.469 1.00 88.44 94 SER A N 1
ATOM 760 C CA . SER A 1 94 ? 28.982 -2.693 -38.709 1.00 88.44 94 SER A CA 1
ATOM 761 C C . SER A 1 94 ? 29.942 -1.552 -39.066 1.00 88.44 94 SER A C 1
ATOM 763 O O . SER A 1 94 ? 30.441 -1.479 -40.191 1.00 88.44 94 SER A O 1
ATOM 765 N N . SER A 1 95 ? 30.299 -0.727 -38.078 1.00 83.25 95 SER A N 1
ATOM 766 C CA . SER A 1 95 ? 31.237 0.391 -38.234 1.00 83.25 95 SER A CA 1
ATOM 767 C C . SER A 1 95 ? 32.647 -0.074 -38.607 1.00 83.25 95 SER A C 1
ATOM 769 O O . SER A 1 95 ? 33.261 0.491 -39.514 1.00 83.25 95 SER A O 1
ATOM 771 N N . MET A 1 96 ? 33.152 -1.142 -37.979 1.00 83.88 96 MET A N 1
ATOM 772 C CA . MET A 1 96 ? 34.420 -1.765 -38.381 1.00 83.88 96 MET A CA 1
ATOM 773 C C . MET A 1 96 ? 34.371 -2.274 -39.826 1.00 83.88 96 MET A C 1
ATOM 775 O O . MET A 1 96 ? 35.287 -2.012 -40.604 1.00 83.88 96 MET A O 1
ATOM 779 N N . GLY A 1 97 ? 33.282 -2.947 -40.212 1.00 83.12 97 GLY A N 1
ATOM 780 C CA . GLY A 1 97 ? 33.080 -3.416 -41.583 1.00 83.12 97 GLY A CA 1
ATOM 781 C C . GLY A 1 97 ? 33.076 -2.275 -42.606 1.00 83.12 97 GLY A C 1
ATOM 782 O O . GLY A 1 97 ? 33.668 -2.404 -43.680 1.00 83.12 97 GLY A O 1
ATOM 783 N N . LEU A 1 98 ? 32.474 -1.134 -42.260 1.00 79.19 98 LEU A N 1
ATOM 784 C CA . LEU A 1 98 ? 32.495 0.071 -43.088 1.00 79.19 98 LEU A CA 1
ATOM 785 C C . LEU A 1 98 ? 33.910 0.664 -43.203 1.00 79.19 98 LEU A C 1
ATOM 787 O O . LEU A 1 98 ? 34.325 1.052 -44.298 1.00 79.19 98 LEU A O 1
ATOM 791 N N . GLY A 1 99 ? 34.673 0.688 -42.107 1.00 81.44 99 GLY A N 1
ATOM 792 C CA . GLY A 1 99 ? 36.073 1.124 -42.096 1.00 81.44 99 GLY A CA 1
ATOM 793 C C . GLY A 1 99 ? 36.976 0.260 -42.983 1.00 81.44 99 GLY A C 1
ATOM 794 O O . GLY A 1 99 ? 37.774 0.784 -43.769 1.00 81.44 99 GLY A O 1
ATOM 795 N N . ASP A 1 100 ? 36.794 -1.060 -42.936 1.00 82.31 100 ASP A N 1
ATOM 796 C CA . ASP A 1 100 ? 37.517 -2.011 -43.785 1.00 82.31 100 ASP A CA 1
ATOM 797 C C . ASP A 1 100 ? 37.149 -1.858 -45.265 1.00 82.31 100 ASP A C 1
ATOM 799 O O . ASP A 1 100 ? 38.023 -1.896 -46.139 1.00 82.31 100 ASP A O 1
ATOM 803 N N . ALA A 1 101 ? 35.861 -1.670 -45.568 1.00 75.12 101 ALA A N 1
ATOM 804 C CA . ALA A 1 101 ? 35.390 -1.424 -46.928 1.00 75.12 101 ALA A CA 1
ATOM 805 C C . ALA A 1 101 ? 35.954 -0.109 -47.487 1.00 75.12 101 ALA A C 1
ATOM 807 O O . ALA A 1 101 ? 36.444 -0.084 -48.618 1.00 75.12 101 ALA A O 1
ATOM 808 N N . SER A 1 102 ? 35.959 0.954 -46.678 1.00 77.69 102 SER A N 1
ATOM 809 C CA . SER A 1 102 ? 36.535 2.254 -47.033 1.00 77.69 102 SER A CA 1
ATOM 810 C C . SER A 1 102 ? 38.040 2.155 -47.297 1.00 77.69 102 SER A C 1
ATOM 812 O O . SER A 1 102 ? 38.518 2.607 -48.338 1.00 77.69 102 SER A O 1
ATOM 814 N N . SER A 1 103 ? 38.785 1.457 -46.432 1.00 84.88 103 SER A N 1
ATOM 815 C CA . SER A 1 103 ? 40.227 1.234 -46.608 1.00 84.88 103 SER A CA 1
ATOM 816 C C . SER A 1 103 ? 40.543 0.452 -47.885 1.00 84.88 103 SER A C 1
ATOM 818 O O . SER A 1 103 ? 41.418 0.842 -48.662 1.00 84.88 103 SER A O 1
ATOM 820 N N . LYS A 1 104 ? 39.802 -0.633 -48.156 1.00 85.00 104 LYS A N 1
ATOM 821 C CA . LYS A 1 104 ? 39.946 -1.413 -49.397 1.00 85.00 104 LYS A CA 1
ATOM 822 C C . LYS A 1 104 ? 39.618 -0.575 -50.627 1.00 85.00 104 LYS A C 1
ATOM 824 O O . LYS A 1 104 ? 40.339 -0.644 -51.622 1.00 85.00 104 LYS A O 1
ATOM 829 N N . MET A 1 105 ? 38.557 0.226 -50.560 1.00 74.69 105 MET A N 1
ATOM 830 C CA . MET A 1 105 ? 38.179 1.117 -51.648 1.00 74.69 105 MET A CA 1
ATOM 831 C C . MET A 1 105 ? 39.273 2.161 -51.900 1.00 74.69 105 MET A C 1
ATOM 833 O O . MET A 1 105 ? 39.693 2.313 -53.045 1.00 74.69 105 MET A O 1
ATOM 837 N N . GLY A 1 106 ? 39.819 2.791 -50.857 1.00 85.44 106 GLY A N 1
ATOM 838 C CA . GLY A 1 106 ? 40.947 3.722 -50.956 1.00 85.44 106 GLY A CA 1
ATOM 839 C C . GLY A 1 106 ? 42.161 3.120 -51.670 1.00 85.44 106 GLY A C 1
ATOM 840 O O . GLY A 1 106 ? 42.681 3.724 -52.604 1.00 85.44 106 GLY A O 1
ATOM 841 N N . GLN A 1 107 ? 42.545 1.885 -51.331 1.00 89.06 107 GLN A N 1
ATOM 842 C CA . GLN A 1 107 ? 43.642 1.180 -52.011 1.00 89.06 107 GLN A CA 1
ATOM 843 C C . GLN A 1 107 ? 43.355 0.897 -53.495 1.00 89.06 107 GLN A C 1
ATOM 845 O O . GLN A 1 107 ? 44.264 0.939 -54.326 1.00 89.06 107 GLN A O 1
ATOM 850 N N . ILE A 1 108 ? 42.107 0.576 -53.856 1.00 85.06 108 ILE A N 1
ATOM 851 C CA . ILE A 1 108 ? 41.709 0.368 -55.260 1.00 85.06 108 ILE A CA 1
ATOM 852 C C . ILE A 1 108 ? 41.794 1.691 -56.030 1.00 85.06 108 ILE A C 1
ATOM 854 O O . ILE A 1 108 ? 42.363 1.732 -57.125 1.00 85.06 108 ILE A O 1
ATOM 858 N N . TRP A 1 109 ? 41.283 2.774 -55.443 1.00 75.38 109 TRP A N 1
ATOM 859 C CA . TRP A 1 109 ? 41.348 4.109 -56.030 1.00 75.38 109 TRP A CA 1
ATOM 860 C C . TRP A 1 109 ? 42.790 4.584 -56.200 1.00 75.38 109 TRP A C 1
ATOM 862 O O . TRP A 1 109 ? 43.148 4.997 -57.300 1.00 75.38 109 TRP A O 1
ATOM 872 N N . GLU A 1 110 ? 43.646 4.432 -55.189 1.00 85.62 110 GLU A N 1
ATOM 873 C CA . GLU A 1 110 ? 45.073 4.769 -55.254 1.00 85.62 110 GLU A CA 1
ATOM 874 C C . GLU A 1 110 ? 45.788 4.020 -56.390 1.00 85.62 110 GLU A C 1
ATOM 876 O O . GLU A 1 110 ? 46.497 4.629 -57.197 1.00 85.62 110 GLU A O 1
ATOM 881 N N . LYS A 1 111 ? 45.549 2.709 -56.525 1.00 87.50 111 LYS A N 1
ATOM 882 C CA . LYS A 1 111 ? 46.109 1.904 -57.624 1.00 87.50 111 LYS A CA 1
ATOM 883 C C . LYS A 1 111 ? 45.637 2.400 -58.989 1.00 87.50 111 LYS A C 1
ATOM 885 O O . LYS A 1 111 ? 46.440 2.495 -59.919 1.00 87.50 111 LYS A O 1
ATOM 890 N N . SER A 1 112 ? 44.354 2.738 -59.117 1.00 76.88 112 SER A N 1
ATOM 891 C CA . SER A 1 112 ? 43.790 3.249 -60.371 1.00 76.88 112 SER A CA 1
ATOM 892 C C . SER A 1 112 ? 44.325 4.641 -60.731 1.00 76.88 112 SER A C 1
ATOM 894 O O . SER A 1 112 ? 44.708 4.874 -61.879 1.00 76.88 112 SER A O 1
ATOM 896 N N . ALA A 1 113 ? 44.446 5.534 -59.746 1.00 80.56 113 ALA A N 1
ATOM 897 C CA . ALA A 1 113 ? 44.992 6.874 -59.904 1.00 80.56 113 ALA A CA 1
ATOM 898 C C . ALA A 1 113 ? 46.481 6.823 -60.267 1.00 80.56 113 ALA A C 1
ATOM 900 O O . ALA A 1 113 ? 46.919 7.527 -61.173 1.00 80.56 113 ALA A O 1
ATOM 901 N N . THR A 1 114 ? 47.244 5.922 -59.644 1.00 83.69 114 THR A N 1
ATOM 902 C CA . THR A 1 114 ? 48.655 5.679 -59.979 1.00 83.69 114 THR A CA 1
ATOM 903 C C . THR A 1 114 ? 48.803 5.150 -61.406 1.00 83.69 114 THR A C 1
ATOM 905 O O . THR A 1 114 ? 49.648 5.626 -62.161 1.00 83.69 114 THR A O 1
ATOM 908 N N . ALA A 1 115 ? 47.948 4.213 -61.827 1.00 81.94 115 ALA A N 1
ATOM 909 C CA . ALA A 1 115 ? 47.953 3.702 -63.197 1.00 81.94 115 ALA A CA 1
ATOM 910 C C . ALA A 1 115 ? 47.603 4.788 -64.230 1.00 81.94 115 ALA A C 1
ATOM 912 O O . ALA A 1 115 ? 48.224 4.852 -65.292 1.00 81.94 115 ALA A O 1
ATOM 913 N N . ALA A 1 116 ? 46.636 5.657 -63.926 1.00 79.44 116 ALA A N 1
ATOM 914 C CA . ALA A 1 116 ? 46.296 6.798 -64.772 1.00 79.44 116 ALA A CA 1
ATOM 915 C C . ALA A 1 116 ? 47.441 7.823 -64.829 1.00 79.44 116 ALA A C 1
ATOM 917 O O . ALA A 1 116 ? 47.829 8.242 -65.917 1.00 79.44 116 ALA A O 1
ATOM 918 N N . SER A 1 117 ? 48.029 8.169 -63.682 1.00 75.25 117 SER A N 1
ATOM 919 C CA . SER A 1 117 ? 49.185 9.067 -63.578 1.00 75.25 117 SER A CA 1
ATOM 920 C C . SER A 1 117 ? 50.370 8.559 -64.403 1.00 75.25 117 SER A C 1
ATOM 922 O O . SER A 1 117 ? 50.913 9.296 -65.223 1.00 75.25 117 SER A O 1
ATOM 924 N N . ASN A 1 118 ? 50.697 7.268 -64.299 1.00 84.06 118 ASN A N 1
ATOM 925 C CA . ASN A 1 118 ? 51.759 6.655 -65.095 1.00 84.06 118 ASN A CA 1
ATOM 926 C C . ASN A 1 118 ? 51.499 6.774 -66.603 1.00 84.06 118 ASN A C 1
ATOM 928 O O . ASN A 1 118 ? 52.425 7.083 -67.347 1.00 84.06 118 ASN A O 1
ATOM 932 N N . LYS A 1 119 ? 50.249 6.615 -67.061 1.00 81.38 119 LYS A N 1
ATOM 933 C CA . LYS A 1 119 ? 49.888 6.827 -68.475 1.00 81.38 119 LYS A CA 1
ATOM 934 C C . LYS A 1 119 ? 50.052 8.283 -68.912 1.00 81.38 119 LYS A C 1
ATOM 936 O O . LYS A 1 119 ? 50.502 8.531 -70.028 1.00 81.38 119 LYS A O 1
ATOM 941 N N . TYR A 1 120 ? 49.714 9.248 -68.056 1.00 81.25 120 TYR A N 1
ATOM 942 C CA . TYR A 1 120 ? 49.945 10.668 -68.339 1.00 81.25 120 TYR A CA 1
ATOM 943 C C . TYR A 1 120 ? 51.436 11.002 -68.411 1.00 81.25 120 TYR A C 1
ATOM 945 O O . TYR A 1 120 ? 51.864 11.682 -69.343 1.00 81.25 120 TYR A O 1
ATOM 953 N N . ILE A 1 121 ? 52.233 10.489 -67.471 1.00 83.44 121 ILE A N 1
ATOM 954 C CA . ILE A 1 121 ? 53.692 10.641 -67.473 1.00 83.44 121 ILE A CA 1
ATOM 955 C C . ILE A 1 121 ? 54.281 10.011 -68.740 1.00 83.44 121 ILE A C 1
ATOM 957 O O . ILE A 1 121 ? 55.088 10.639 -69.417 1.00 83.44 121 ILE A O 1
ATOM 961 N N . GLU A 1 122 ? 53.841 8.812 -69.117 1.00 78.88 122 GLU A N 1
ATOM 962 C CA . GLU A 1 122 ? 54.289 8.133 -70.334 1.00 78.88 122 GLU A CA 1
ATOM 963 C C . GLU A 1 122 ? 53.914 8.914 -71.604 1.00 78.88 122 GLU A C 1
ATOM 965 O O . GLU A 1 122 ? 54.742 9.080 -72.502 1.00 78.88 122 GLU A O 1
ATOM 970 N N . ALA A 1 123 ? 52.702 9.470 -71.674 1.00 81.06 123 ALA A N 1
ATOM 971 C CA . ALA A 1 123 ? 52.288 10.337 -72.774 1.00 81.06 123 ALA A CA 1
ATOM 972 C C . ALA A 1 123 ? 53.130 11.624 -72.845 1.00 81.06 123 ALA A C 1
ATOM 974 O O . ALA A 1 123 ? 53.557 12.023 -73.931 1.00 81.06 123 ALA A O 1
ATOM 975 N N . ALA A 1 124 ? 53.425 12.245 -71.700 1.00 78.44 124 ALA A N 1
ATOM 976 C CA . ALA A 1 124 ? 54.283 13.423 -71.618 1.00 78.44 124 ALA A CA 1
ATOM 977 C C . ALA A 1 124 ? 55.726 13.109 -72.046 1.00 78.44 124 ALA A C 1
ATOM 979 O O . ALA A 1 124 ? 56.308 13.858 -72.829 1.00 78.44 124 ALA A O 1
ATOM 980 N N . LEU A 1 125 ? 56.284 11.974 -71.614 1.00 78.00 125 LEU A N 1
ATOM 981 C CA . LEU A 1 125 ? 57.614 11.512 -72.017 1.00 78.00 125 LEU A CA 1
ATOM 982 C C . LEU A 1 125 ? 57.679 11.199 -73.516 1.00 78.00 125 LEU A C 1
ATOM 984 O O . LEU A 1 125 ? 58.632 11.597 -74.186 1.00 78.00 125 LEU A O 1
ATOM 988 N N . ASN A 1 126 ? 56.653 10.551 -74.072 1.00 79.31 126 ASN A N 1
ATOM 989 C CA . ASN A 1 126 ? 56.558 10.300 -75.510 1.00 79.31 126 ASN A CA 1
ATOM 990 C C . ASN A 1 126 ? 56.446 11.605 -76.312 1.00 79.31 126 ASN A C 1
ATOM 992 O O . ASN A 1 126 ? 57.109 11.760 -77.339 1.00 79.31 126 ASN A O 1
ATOM 996 N N . SER A 1 127 ? 55.670 12.575 -75.824 1.00 79.25 127 SER A N 1
ATOM 997 C CA . SER A 1 127 ? 55.559 13.909 -76.422 1.00 79.25 127 SER A CA 1
ATOM 998 C C . SER A 1 127 ? 56.884 14.680 -76.367 1.00 79.25 127 SER A C 1
ATOM 1000 O O . SER A 1 127 ? 57.325 15.242 -77.375 1.00 79.25 127 SER A O 1
ATOM 1002 N N . ALA A 1 128 ? 57.578 14.642 -75.227 1.00 75.06 128 ALA A N 1
ATOM 1003 C CA . ALA A 1 128 ? 58.894 15.247 -75.058 1.00 75.06 128 ALA A CA 1
ATOM 1004 C C . ALA A 1 128 ? 59.931 14.602 -75.991 1.00 75.06 128 ALA A C 1
ATOM 1006 O O . ALA A 1 128 ? 60.659 15.309 -76.684 1.00 75.06 128 ALA A O 1
ATOM 1007 N N . ASN A 1 129 ? 59.947 13.271 -76.102 1.00 74.50 129 ASN A N 1
ATOM 1008 C CA . ASN A 1 129 ? 60.831 12.545 -77.016 1.00 74.50 129 ASN A CA 1
ATOM 1009 C C . ASN A 1 129 ? 60.552 12.902 -78.489 1.00 74.50 129 ASN A C 1
ATOM 1011 O O . ASN A 1 129 ? 61.476 13.144 -79.267 1.00 74.50 129 ASN A O 1
ATOM 1015 N N . ASN A 1 130 ? 59.279 13.003 -78.881 1.00 76.50 130 ASN A N 1
ATOM 1016 C CA . ASN A 1 130 ? 58.894 13.431 -80.228 1.00 76.50 130 ASN A CA 1
ATOM 1017 C C . ASN A 1 130 ? 59.285 14.888 -80.505 1.00 76.50 130 ASN A C 1
ATOM 1019 O O . ASN A 1 130 ? 59.762 15.204 -81.599 1.00 76.50 130 ASN A O 1
ATOM 1023 N N . SER A 1 131 ? 59.155 15.760 -79.507 1.00 75.19 131 SER A N 1
ATOM 1024 C CA . SER A 1 131 ? 59.594 17.156 -79.578 1.00 75.19 131 SER A CA 1
ATOM 1025 C C . SER A 1 131 ? 61.115 17.258 -79.713 1.00 75.19 131 SER A C 1
ATOM 1027 O O . SER A 1 131 ? 61.603 17.977 -80.580 1.00 75.19 131 SER A O 1
ATOM 1029 N N . MET A 1 132 ? 61.879 16.469 -78.952 1.00 71.69 132 MET A N 1
ATOM 1030 C CA . MET A 1 132 ? 63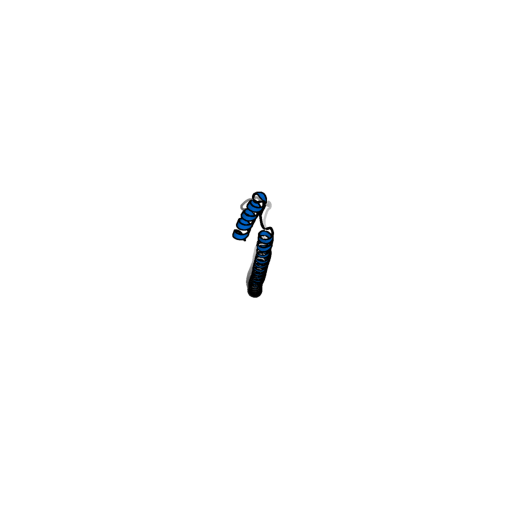.341 16.398 -79.057 1.00 71.69 132 MET A CA 1
ATOM 1031 C C . MET A 1 132 ? 63.801 15.875 -80.418 1.00 71.69 132 MET A C 1
ATOM 1033 O O . MET A 1 132 ? 64.694 16.460 -81.029 1.00 71.69 132 MET A O 1
ATOM 1037 N N . LYS A 1 133 ? 63.178 14.810 -80.938 1.00 73.88 133 LYS A N 1
ATOM 1038 C CA . LYS A 1 133 ? 63.462 14.301 -82.292 1.00 73.88 133 LYS A CA 1
ATOM 1039 C C . LYS A 1 133 ? 63.165 15.352 -83.360 1.00 73.88 133 LYS A C 1
ATOM 1041 O O . LYS A 1 133 ? 63.951 15.520 -84.291 1.00 73.88 133 LYS A O 1
ATOM 1046 N N . SER A 1 134 ? 62.060 16.078 -83.211 1.00 72.31 134 SER A N 1
ATOM 1047 C CA . SER A 1 134 ? 61.677 17.157 -84.126 1.00 72.31 134 SER A CA 1
ATOM 1048 C C . SER A 1 134 ? 62.657 18.329 -84.059 1.00 72.31 134 SER A C 1
ATOM 1050 O O . SER A 1 134 ? 63.087 18.818 -85.101 1.00 72.31 134 SER A O 1
ATOM 1052 N N . ALA A 1 135 ? 63.098 18.719 -82.862 1.00 69.94 135 ALA A N 1
ATOM 1053 C CA . ALA A 1 135 ? 64.119 19.742 -82.663 1.00 69.94 135 ALA A CA 1
ATOM 1054 C C . ALA A 1 135 ? 65.478 19.316 -83.241 1.00 69.94 135 ALA A C 1
ATOM 1056 O O . ALA A 1 135 ? 66.105 20.089 -83.959 1.00 69.94 135 ALA A O 1
ATOM 1057 N N . ALA A 1 136 ? 65.910 18.070 -83.026 1.00 65.88 136 ALA A N 1
ATOM 1058 C CA . ALA A 1 136 ? 67.137 17.530 -83.614 1.00 65.88 136 ALA A CA 1
ATOM 1059 C C . ALA A 1 136 ? 67.081 17.520 -85.151 1.00 65.88 136 ALA A C 1
ATOM 1061 O O . ALA A 1 136 ? 68.050 17.898 -85.815 1.00 65.88 136 ALA A O 1
ATOM 1062 N N . LYS A 1 137 ? 65.926 17.166 -85.731 1.00 65.88 137 LYS A N 1
ATOM 1063 C CA . LYS A 1 137 ? 65.698 17.246 -87.179 1.00 65.88 137 LYS A CA 1
ATOM 1064 C C . LYS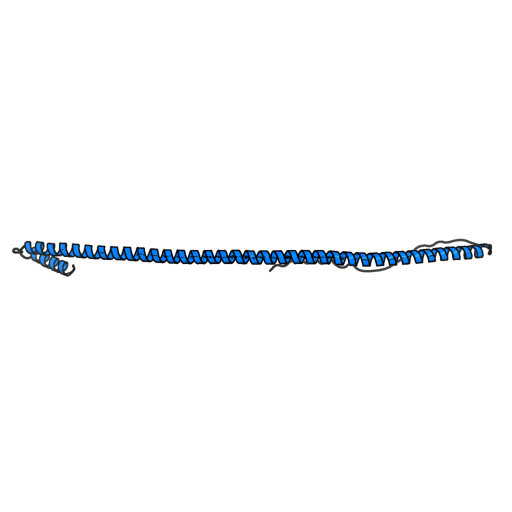 A 1 137 ? 65.697 18.698 -87.670 1.00 65.88 137 LYS A C 1
ATOM 1066 O O . LYS A 1 137 ? 66.317 18.987 -88.691 1.00 65.88 137 LYS A O 1
ATOM 1071 N N . GLY A 1 138 ? 65.104 19.622 -86.916 1.00 63.56 138 GLY A N 1
ATOM 1072 C CA . GLY A 1 138 ? 65.151 21.064 -87.170 1.00 63.56 138 GLY A CA 1
ATOM 1073 C C . GLY A 1 138 ? 66.572 21.631 -87.143 1.00 63.56 138 GLY A C 1
ATOM 1074 O O . GLY A 1 138 ? 66.939 22.376 -88.043 1.00 63.56 138 GLY A O 1
ATOM 1075 N N . ILE A 1 139 ? 67.409 21.206 -86.194 1.00 60.47 139 ILE A N 1
ATOM 1076 C CA . ILE A 1 139 ? 68.832 21.574 -86.112 1.00 60.47 139 ILE A CA 1
ATOM 1077 C C . ILE A 1 139 ? 69.619 20.978 -87.287 1.00 60.47 139 ILE A C 1
ATOM 1079 O O . ILE A 1 139 ? 70.488 21.644 -87.848 1.00 60.47 139 ILE A O 1
ATOM 1083 N N . SER A 1 140 ? 69.310 19.746 -87.706 1.00 58.41 140 SER A N 1
ATOM 1084 C CA . SER A 1 140 ? 69.941 19.134 -88.882 1.00 58.41 140 SER A CA 1
ATOM 1085 C C . SER A 1 140 ? 69.575 19.865 -90.180 1.00 58.41 140 SER A C 1
ATOM 1087 O O . SER A 1 140 ? 70.459 20.157 -90.983 1.00 58.41 140 SER A O 1
ATOM 1089 N N . ASN A 1 141 ? 68.310 20.270 -90.337 1.00 57.09 141 ASN A N 1
ATOM 1090 C CA . ASN A 1 141 ? 67.858 21.085 -91.463 1.00 57.09 141 ASN A CA 1
ATOM 1091 C C . ASN A 1 141 ? 68.422 22.508 -91.391 1.00 57.09 141 ASN A C 1
ATOM 1093 O O . ASN A 1 141 ? 68.786 23.060 -92.422 1.00 57.09 141 ASN A O 1
ATOM 1097 N N . ALA A 1 142 ? 68.560 23.087 -90.196 1.00 58.16 142 ALA A N 1
ATOM 1098 C CA . ALA A 1 142 ? 69.197 24.384 -89.997 1.00 58.16 142 ALA A CA 1
ATOM 1099 C C . ALA A 1 142 ? 70.689 24.342 -90.353 1.00 58.16 142 ALA A C 1
ATOM 1101 O O . ALA A 1 142 ? 71.166 25.269 -90.992 1.00 58.16 142 ALA A O 1
ATOM 1102 N N . LYS A 1 143 ? 71.410 23.252 -90.048 1.00 55.94 143 LYS A N 1
ATOM 1103 C CA . LYS A 1 143 ? 72.796 23.033 -90.505 1.00 55.94 143 LYS A CA 1
ATOM 1104 C C . LYS A 1 143 ? 72.904 22.884 -92.023 1.00 55.94 143 LYS A C 1
ATOM 1106 O O . LYS A 1 143 ? 73.865 23.377 -92.605 1.00 55.94 143 LYS A O 1
ATOM 1111 N N . VAL A 1 144 ? 71.940 22.226 -92.673 1.00 56.22 144 VAL A N 1
ATOM 1112 C CA . VAL A 1 144 ? 71.871 22.146 -94.144 1.00 56.22 144 VAL A CA 1
ATOM 1113 C C . VAL A 1 144 ? 71.591 23.529 -94.739 1.00 56.22 144 VAL A C 1
ATOM 1115 O O . VAL A 1 144 ? 72.295 23.946 -95.655 1.00 56.22 144 VAL A O 1
ATOM 1118 N N . SER A 1 145 ? 70.655 24.290 -94.168 1.00 52.75 145 SER A N 1
ATOM 1119 C CA . SER A 1 145 ? 70.378 25.675 -94.563 1.00 52.75 145 SER A CA 1
ATOM 1120 C C . SER A 1 145 ? 71.555 26.618 -94.289 1.00 52.75 145 SER A C 1
ATOM 1122 O O . SER A 1 145 ? 71.831 27.481 -95.112 1.00 52.75 145 SER A O 1
ATOM 1124 N N . GLU A 1 146 ? 72.304 26.443 -93.197 1.00 51.31 146 GLU A N 1
ATOM 1125 C CA . GLU A 1 146 ? 73.520 27.209 -92.883 1.00 51.31 146 GLU A CA 1
ATOM 1126 C C . GLU A 1 146 ? 74.668 26.863 -93.846 1.00 51.31 146 GLU A C 1
ATOM 1128 O O . GLU A 1 146 ? 75.428 27.742 -94.249 1.00 51.31 146 GLU A O 1
ATOM 1133 N N . MET A 1 147 ? 74.774 25.605 -94.284 1.00 52.38 147 MET A N 1
ATOM 1134 C CA . MET A 1 147 ? 75.737 25.178 -95.304 1.00 52.38 147 MET A CA 1
ATOM 1135 C C . MET A 1 147 ? 75.382 25.738 -96.692 1.00 52.38 147 MET A C 1
ATOM 1137 O O . MET A 1 147 ? 76.274 26.167 -97.422 1.00 52.38 147 MET A O 1
ATOM 1141 N N . VAL A 1 148 ? 74.086 25.822 -97.020 1.00 53.81 148 VAL A N 1
ATOM 1142 C CA . VAL A 1 148 ? 73.575 26.499 -98.226 1.00 53.81 148 VAL A CA 1
ATOM 1143 C C . VAL A 1 148 ? 7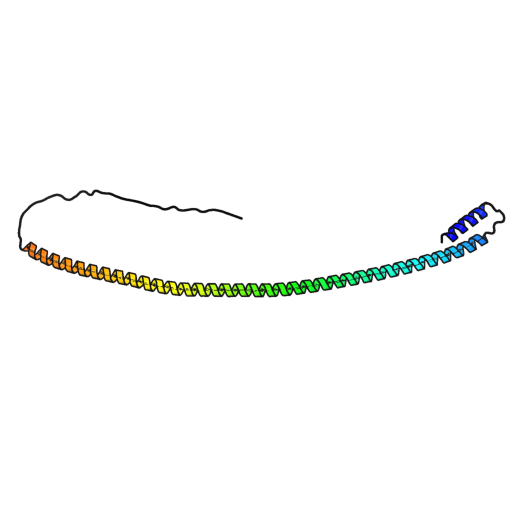3.801 28.018 -98.145 1.00 53.81 148 VAL A C 1
ATOM 1145 O O . VAL A 1 148 ? 74.266 28.622 -99.110 1.00 53.81 148 VAL A O 1
ATOM 1148 N N . LEU A 1 149 ? 73.581 28.637 -96.980 1.00 51.53 149 LEU A N 1
ATOM 1149 C CA . LEU A 1 149 ? 73.802 30.071 -96.744 1.00 51.53 149 LEU A CA 1
ATOM 1150 C C . LEU A 1 149 ? 75.292 30.453 -96.704 1.00 51.53 149 LEU A C 1
ATOM 1152 O O . LEU A 1 149 ? 75.657 31.535 -97.159 1.00 51.53 149 LEU A O 1
ATOM 1156 N N . ARG A 1 150 ? 76.192 29.565 -96.257 1.00 47.44 150 ARG A N 1
ATOM 1157 C CA . ARG A 1 150 ? 77.652 29.783 -96.331 1.00 47.44 150 ARG A CA 1
ATOM 1158 C C . ARG A 1 150 ? 78.199 29.788 -97.764 1.00 47.44 150 ARG A C 1
ATOM 1160 O O . ARG A 1 150 ? 79.283 30.331 -97.977 1.00 47.44 150 ARG A O 1
ATOM 1167 N N . SER A 1 151 ? 77.459 29.259 -98.742 1.00 47.56 151 SER A N 1
ATOM 1168 C CA . SER A 1 151 ? 77.804 29.356 -100.168 1.00 47.56 151 SER A CA 1
ATOM 1169 C C . SER A 1 151 ? 77.352 30.675 -100.825 1.00 47.56 151 SER A C 1
ATOM 1171 O O . SER A 1 151 ? 77.751 30.953 -101.956 1.00 47.56 151 SER A O 1
ATOM 1173 N N . GLY A 1 152 ? 76.570 31.515 -100.136 1.00 42.56 152 GLY A N 1
ATOM 1174 C CA . GLY A 1 152 ? 76.090 32.817 -100.615 1.00 42.56 152 GLY A CA 1
ATOM 1175 C C . GLY A 1 152 ? 76.721 33.976 -99.841 1.00 42.56 152 GLY A C 1
ATOM 1176 O O . GLY A 1 152 ? 76.157 34.495 -98.886 1.00 42.56 152 GLY A O 1
ATOM 1177 N N . ARG A 1 153 ? 77.936 34.374 -100.223 1.00 39.00 153 ARG A N 1
ATOM 1178 C CA . ARG A 1 153 ? 78.700 35.463 -99.591 1.00 39.00 153 ARG A CA 1
ATOM 1179 C C . ARG A 1 153 ? 78.042 36.849 -99.800 1.00 39.00 153 ARG A C 1
ATOM 1181 O O . ARG A 1 153 ? 77.784 37.214 -100.939 1.00 39.00 153 ARG A O 1
ATOM 1188 N N . LYS A 1 154 ? 78.085 37.663 -98.729 1.00 36.81 154 LYS A N 1
ATOM 1189 C CA . LYS A 1 154 ? 78.369 39.127 -98.652 1.00 36.81 154 LYS A CA 1
ATOM 1190 C C . LYS A 1 154 ? 77.248 40.184 -98.805 1.00 36.81 154 LYS A C 1
ATOM 1192 O O . LYS A 1 154 ? 76.548 40.228 -99.802 1.00 36.81 154 LYS A O 1
ATOM 1197 N N . HIS A 1 155 ? 77.365 41.153 -97.875 1.00 33.69 155 HIS A N 1
ATOM 1198 C CA . HIS A 1 155 ? 76.870 42.549 -97.804 1.00 33.69 155 HIS A CA 1
ATOM 1199 C C . HIS A 1 155 ? 75.426 42.770 -97.309 1.00 33.69 155 HIS A C 1
ATOM 1201 O O . HIS A 1 155 ? 74.540 42.065 -97.751 1.00 33.69 155 HIS A O 1
ATOM 1207 N N . VAL A 1 156 ? 75.070 43.732 -96.434 1.00 37.19 156 VAL A N 1
ATOM 1208 C CA . VAL A 1 156 ? 75.746 44.780 -95.622 1.00 37.19 156 VAL A CA 1
ATOM 1209 C C . VAL A 1 156 ? 74.674 45.393 -94.668 1.00 37.19 156 VAL A C 1
ATOM 1211 O O . VAL A 1 156 ? 73.514 45.445 -95.052 1.00 37.19 156 VAL A O 1
ATOM 1214 N N . HIS A 1 157 ? 75.105 45.888 -93.490 1.00 35.19 157 HIS A N 1
ATOM 1215 C CA . HIS A 1 157 ? 74.453 46.809 -92.507 1.00 35.19 157 HIS A CA 1
ATOM 1216 C C . HIS A 1 157 ? 73.243 46.312 -91.657 1.00 35.19 157 HIS A C 1
ATOM 1218 O O . HIS A 1 157 ? 72.294 45.773 -92.200 1.00 35.19 157 HIS A O 1
ATOM 1224 N N . SER A 1 158 ? 73.269 46.312 -90.299 1.00 33.81 158 SER A N 1
ATOM 1225 C CA . SER A 1 158 ? 73.409 47.421 -89.299 1.00 33.81 158 SER A CA 1
ATOM 1226 C C . SER A 1 158 ? 72.109 48.255 -89.247 1.00 33.81 158 SER A C 1
ATOM 1228 O O . SER A 1 158 ? 71.766 48.791 -90.287 1.00 33.81 158 SER A O 1
ATOM 1230 N N . VAL A 1 159 ? 71.304 48.456 -88.186 1.00 35.41 159 VAL A N 1
ATOM 1231 C CA . VAL A 1 159 ? 71.328 48.339 -86.703 1.00 35.41 159 VAL A CA 1
ATOM 1232 C C . VAL A 1 159 ? 69.852 48.273 -86.235 1.00 35.41 159 VAL A C 1
ATOM 1234 O O . VAL A 1 159 ? 68.999 48.821 -86.927 1.00 35.41 159 VAL A O 1
ATOM 1237 N N . GLY A 1 160 ? 69.557 47.743 -85.038 1.00 33.12 160 GLY A N 1
ATOM 1238 C CA . GLY A 1 160 ? 68.439 48.256 -84.219 1.00 33.12 160 GLY A CA 1
ATOM 1239 C C . GLY A 1 160 ? 67.496 47.206 -83.631 1.00 33.12 160 GLY A C 1
ATOM 1240 O O . GLY A 1 160 ? 66.516 46.831 -84.259 1.00 33.12 160 GLY A O 1
ATOM 1241 N N . SER A 1 161 ? 67.808 46.766 -82.412 1.00 39.03 161 SER A N 1
ATOM 1242 C CA . SER A 1 161 ? 67.032 45.855 -81.558 1.00 39.03 161 SER A CA 1
ATOM 1243 C C . SER A 1 161 ? 65.954 46.592 -80.725 1.00 39.03 161 SER A C 1
ATOM 1245 O O . SER A 1 161 ? 65.933 47.821 -80.734 1.00 39.03 161 SER A O 1
ATOM 1247 N N . PRO A 1 162 ? 65.056 45.858 -80.035 1.00 46.09 162 PRO A N 1
ATOM 1248 C CA . PRO A 1 162 ? 63.651 46.221 -79.844 1.00 46.09 162 PRO A CA 1
ATOM 1249 C C . PRO A 1 162 ? 63.334 46.796 -78.457 1.00 46.09 162 PRO A C 1
ATOM 1251 O O . PRO A 1 162 ? 64.021 46.494 -77.483 1.00 46.09 162 PRO A O 1
ATOM 1254 N N . GLU A 1 163 ? 62.217 47.518 -78.352 1.00 34.09 163 GLU A N 1
ATOM 1255 C CA . GLU A 1 163 ? 61.554 47.779 -77.072 1.00 34.09 163 GLU A CA 1
ATOM 1256 C C . GLU A 1 163 ? 60.197 47.078 -77.003 1.00 34.09 163 GLU A C 1
ATOM 1258 O O . GLU A 1 163 ? 59.409 47.037 -77.948 1.00 34.09 163 GLU A O 1
ATOM 1263 N N . THR A 1 164 ? 59.990 46.470 -75.844 1.00 50.69 164 THR A N 1
ATOM 1264 C CA . THR A 1 164 ? 58.888 45.609 -75.441 1.00 50.69 164 THR A CA 1
ATOM 1265 C C . THR A 1 164 ? 57.665 46.419 -75.017 1.00 50.69 164 THR A C 1
ATOM 1267 O O . THR A 1 164 ? 57.758 47.283 -74.151 1.00 50.69 164 THR A O 1
ATOM 1270 N N . SER A 1 165 ? 56.502 46.077 -75.563 1.00 35.84 165 SER A N 1
ATOM 1271 C CA . SER A 1 165 ? 55.164 46.482 -75.114 1.00 35.84 165 SER A CA 1
ATOM 1272 C C . SER A 1 165 ? 54.206 45.430 -75.678 1.00 35.84 165 SER A C 1
ATOM 1274 O O . SER A 1 165 ? 54.346 45.065 -76.839 1.00 35.84 165 SER A O 1
ATOM 1276 N N . GLY A 1 166 ? 53.260 44.820 -74.978 1.00 35.94 166 GLY A N 1
ATOM 1277 C CA . GLY A 1 166 ? 52.685 45.001 -73.654 1.00 35.94 166 GLY A CA 1
ATOM 1278 C C . GLY A 1 166 ? 51.284 44.367 -73.700 1.00 35.94 166 GLY A C 1
ATOM 1279 O O . GLY A 1 166 ? 50.737 44.231 -74.792 1.00 35.94 166 GLY A O 1
ATOM 1280 N N . ARG A 1 167 ? 50.701 44.077 -72.521 1.00 36.69 167 ARG A N 1
ATOM 1281 C CA . ARG A 1 167 ? 49.251 43.858 -72.274 1.00 36.69 167 ARG A CA 1
ATOM 1282 C C . ARG A 1 167 ? 48.612 42.604 -72.911 1.00 36.69 167 ARG A C 1
ATOM 1284 O O . ARG A 1 167 ? 49.050 42.133 -73.943 1.00 36.69 167 ARG A O 1
ATOM 1291 N N . THR A 1 168 ? 47.558 41.988 -72.380 1.00 36.19 168 THR A N 1
ATOM 1292 C CA . THR A 1 168 ? 46.665 42.209 -71.222 1.00 36.19 168 THR A CA 1
ATOM 1293 C C . THR A 1 168 ? 45.865 40.927 -71.042 1.00 36.19 168 THR A C 1
ATOM 1295 O O . THR A 1 168 ? 45.520 40.291 -72.033 1.00 36.19 168 THR A O 1
ATOM 1298 N N . GLY A 1 169 ? 45.557 40.578 -69.801 1.00 35.16 169 GLY A N 1
ATOM 1299 C CA . GLY A 1 169 ? 44.161 40.429 -69.371 1.00 35.16 169 GLY A CA 1
ATOM 1300 C C . GLY A 1 169 ? 43.974 38.973 -68.956 1.00 35.16 169 GLY A C 1
ATOM 1301 O O . GLY A 1 169 ? 44.682 38.112 -69.463 1.00 35.16 169 GLY A O 1
ATOM 13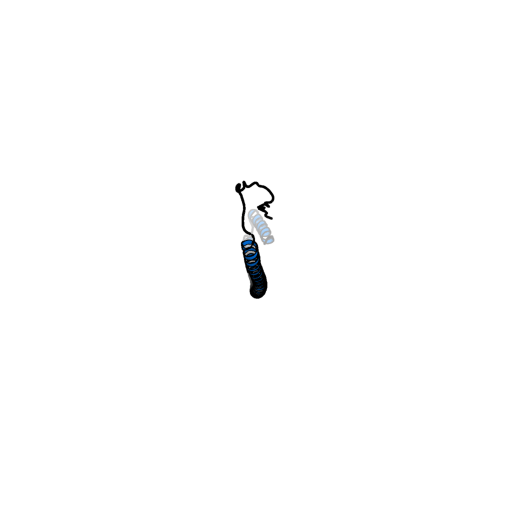02 N N . GLU A 1 170 ? 43.129 38.593 -68.023 1.00 36.91 170 GLU A N 1
ATOM 1303 C CA . GLU A 1 170 ? 42.123 39.240 -67.182 1.00 36.91 170 GLU A CA 1
ATOM 1304 C C . GLU A 1 170 ? 41.672 38.099 -66.238 1.00 36.91 170 GLU A C 1
ATOM 1306 O O . GLU A 1 170 ? 41.831 36.942 -66.619 1.00 36.91 170 GLU A O 1
ATOM 1311 N N . GLU A 1 171 ? 41.111 38.430 -65.066 1.00 36.66 171 GLU A N 1
ATOM 1312 C CA . GLU A 1 171 ? 40.018 37.670 -64.410 1.00 36.66 171 GLU A CA 1
ATOM 1313 C C . GLU A 1 171 ? 40.250 36.185 -63.992 1.00 36.66 171 GLU A C 1
ATOM 1315 O O . GLU A 1 171 ? 40.753 35.355 -64.732 1.00 36.66 171 GLU A O 1
ATOM 1320 N N . SER A 1 172 ? 39.903 35.693 -62.801 1.00 39.72 172 SER A N 1
ATOM 1321 C CA . SER A 1 172 ? 39.049 36.161 -61.709 1.00 39.72 172 SER A CA 1
ATOM 1322 C C . SER A 1 172 ? 39.455 35.425 -60.425 1.00 39.72 172 SER A C 1
ATOM 1324 O O . SER A 1 172 ? 39.814 34.246 -60.470 1.00 39.72 172 SER A O 1
ATOM 1326 N N . ASP A 1 173 ? 39.308 36.090 -59.282 1.00 47.44 173 ASP A N 1
ATOM 1327 C CA . ASP A 1 173 ? 39.067 35.412 -58.004 1.00 47.44 173 ASP A CA 1
ATOM 1328 C C . ASP A 1 173 ? 37.730 34.648 -58.053 1.00 47.44 173 ASP A C 1
ATOM 1330 O O . ASP A 1 173 ? 36.806 35.060 -58.763 1.00 47.44 173 ASP A O 1
ATOM 1334 N N . PRO A 1 174 ? 37.573 33.597 -57.231 1.00 54.75 174 PRO A N 1
ATOM 1335 C CA . PRO A 1 174 ? 36.373 33.588 -56.406 1.00 54.75 174 PRO A CA 1
ATOM 1336 C C . PRO A 1 174 ? 36.660 33.295 -54.928 1.00 54.75 174 PRO A C 1
ATOM 1338 O O . PRO A 1 174 ? 37.236 32.276 -54.554 1.00 54.75 174 PRO A O 1
ATOM 1341 N N . GLU A 1 175 ? 36.199 34.247 -54.119 1.00 41.19 175 GLU A N 1
ATOM 1342 C CA . GLU A 1 175 ? 35.367 34.071 -52.925 1.00 41.19 175 GLU A CA 1
ATOM 1343 C C . GLU A 1 175 ? 35.683 32.902 -51.979 1.00 41.19 175 GLU A C 1
ATOM 1345 O O . GLU A 1 175 ? 35.206 31.776 -52.118 1.00 41.19 175 GLU A O 1
ATOM 1350 N N . TYR A 1 176 ? 36.349 33.249 -50.876 1.00 42.16 176 TYR A N 1
ATOM 1351 C CA . TYR A 1 176 ? 36.144 32.576 -49.598 1.00 42.16 176 TYR A CA 1
ATOM 1352 C C . TYR A 1 176 ? 34.728 32.884 -49.089 1.00 42.16 176 TYR A C 1
ATOM 1354 O O . TYR A 1 176 ? 34.461 33.974 -48.581 1.00 42.16 176 TYR A O 1
ATOM 1362 N N . HIS A 1 177 ? 33.819 31.915 -49.192 1.00 46.12 177 HIS A N 1
ATOM 1363 C CA . HIS A 1 177 ? 32.587 31.909 -48.411 1.00 46.12 177 HIS A CA 1
ATOM 1364 C C . HIS A 1 177 ? 32.846 31.277 -47.041 1.00 46.12 177 HIS A C 1
ATOM 1366 O O . HIS A 1 177 ? 32.917 30.061 -46.878 1.00 46.12 177 HIS A O 1
ATOM 1372 N N . SER A 1 178 ? 32.980 32.150 -46.046 1.00 48.94 178 SER A N 1
ATOM 1373 C CA . SER A 1 178 ? 32.698 31.865 -44.645 1.00 48.94 178 SER A CA 1
ATOM 1374 C C . SER A 1 178 ? 31.191 31.647 -44.476 1.00 48.94 178 SER A C 1
ATOM 1376 O O . SER A 1 178 ? 30.414 32.595 -44.599 1.00 48.94 178 SER A O 1
ATOM 1378 N N . GLY A 1 179 ? 30.786 30.407 -44.216 1.00 44.22 179 GLY A N 1
ATOM 1379 C CA . GLY A 1 179 ? 29.443 30.057 -43.762 1.00 44.22 179 GLY A CA 1
ATOM 1380 C C . GLY A 1 179 ? 29.512 29.620 -42.308 1.00 44.22 179 GLY A C 1
ATOM 1381 O O . GLY A 1 179 ? 29.926 28.500 -42.024 1.00 44.22 179 GLY A O 1
ATOM 1382 N N . ASP A 1 180 ? 29.146 30.541 -41.425 1.00 51.78 180 ASP A N 1
ATOM 1383 C CA . ASP A 1 180 ? 29.001 30.350 -39.989 1.00 51.78 180 ASP A CA 1
ATOM 1384 C C . ASP A 1 180 ? 27.516 30.125 -39.637 1.00 51.78 180 ASP A C 1
ATOM 1386 O O . ASP A 1 180 ? 26.624 30.675 -40.284 1.00 51.78 180 ASP A O 1
ATOM 1390 N N . GLU A 1 181 ? 27.310 29.347 -38.576 1.00 49.81 181 GLU A N 1
ATOM 1391 C CA . GLU A 1 181 ? 26.127 29.226 -37.709 1.00 49.81 181 GLU A CA 1
ATOM 1392 C C . GLU A 1 181 ? 24.761 28.724 -38.233 1.00 49.81 181 GLU A C 1
ATOM 1394 O O . GLU A 1 181 ? 24.077 29.358 -39.039 1.00 49.81 181 GLU A O 1
ATOM 1399 N N . ARG A 1 182 ? 24.273 27.655 -37.576 1.00 48.88 182 ARG A N 1
ATOM 1400 C CA . ARG A 1 182 ? 23.082 27.581 -36.678 1.00 48.88 182 ARG A CA 1
ATOM 1401 C C . ARG A 1 182 ? 22.656 26.102 -36.583 1.00 48.88 182 ARG A C 1
ATOM 1403 O O . ARG A 1 182 ? 22.551 25.436 -37.599 1.00 48.88 182 ARG A O 1
ATOM 1410 N N . GLY A 1 183 ? 22.436 25.487 -35.424 1.00 46.50 183 GLY A N 1
ATOM 1411 C CA . GLY A 1 183 ? 21.868 26.047 -34.205 1.00 46.50 183 GLY A CA 1
ATOM 1412 C C . GLY A 1 183 ? 20.344 25.924 -34.236 1.00 46.50 183 GLY A C 1
ATOM 1413 O O . GLY A 1 183 ? 19.672 26.933 -34.435 1.00 46.50 183 GLY A O 1
ATOM 1414 N N . SER A 1 184 ? 19.824 24.700 -34.093 1.00 53.34 184 SER A N 1
ATOM 1415 C CA . SER A 1 184 ? 18.529 24.311 -33.493 1.00 53.34 184 SER A CA 1
ATOM 1416 C C . SER A 1 184 ? 18.441 22.791 -33.442 1.00 53.34 184 SER A C 1
ATOM 1418 O O . SER A 1 184 ? 18.750 22.171 -34.482 1.00 53.34 184 SER A O 1
#